Protein AF-A0A1Q9CT72-F1 (afdb_monomer)

Solvent-accessible surface area (backbone atoms only — not comparable to full-atom values): 15010 Å² total; per-residue (Å²): 108,94,86,47,97,58,34,67,59,53,50,53,49,54,53,51,52,52,41,41,76,73,63,34,40,73,50,97,48,86,50,31,31,39,39,79,46,78,53,98,89,43,79,27,52,33,39,40,39,55,56,91,91,48,73,48,74,44,43,82,37,68,72,58,33,53,50,53,51,52,56,50,48,72,81,38,98,73,77,90,90,76,80,92,66,94,64,76,68,56,75,74,43,67,79,65,72,63,71,75,37,88,58,83,65,62,55,70,62,54,48,61,75,39,63,94,61,70,40,84,56,54,73,69,56,50,54,50,51,52,54,50,50,52,55,49,47,60,53,23,60,85,30,60,89,39,24,53,59,45,53,56,56,55,72,33,66,90,67,54,31,45,49,55,51,51,49,50,50,44,48,51,19,25,57,55,54,41,60,91,61,78,93,63,62,66,52,93,85,58,86,72,68,75,88,52,99,59,94,50,78,53,75,49,60,44,46,53,71,47,95,63,17,35,24,31,32,39,36,23,46,82,59,40,79,73,44,52,48,38,44,72,46,91,60,75,49,94,42,58,68,52,28,35,52,50,12,45,55,55,50,74,74,108

Radius of gyration: 22.7 Å; Cα contacts (8 Å, |Δi|>4): 313; chains: 1; bounding box: 57×38×66 Å

Mean predicted aligned error: 8.89 Å

Structure (mmCIF, N/CA/C/O backbone):
data_AF-A0A1Q9CT72-F1
#
_entry.id   AF-A0A1Q9CT72-F1
#
loop_
_atom_site.group_PDB
_atom_site.id
_atom_site.type_symbol
_atom_site.label_atom_id
_atom_site.label_alt_id
_atom_site.label_comp_id
_atom_site.label_asym_id
_atom_site.label_entity_id
_atom_site.label_seq_id
_atom_site.pdbx_PDB_ins_code
_atom_site.Cartn_x
_atom_site.Cartn_y
_atom_site.Cartn_z
_atom_site.occupancy
_atom_site.B_iso_or_equiv
_atom_site.auth_seq_id
_atom_site.auth_comp_id
_atom_site.auth_asym_id
_atom_site.auth_atom_id
_atom_site.pdbx_PDB_model_num
ATOM 1 N N . MET A 1 1 ? 8.785 -12.212 27.668 1.00 52.97 1 MET A N 1
ATOM 2 C CA . MET A 1 1 ? 7.963 -13.129 26.843 1.00 52.97 1 MET A CA 1
ATOM 3 C C . MET A 1 1 ? 8.513 -13.328 25.433 1.00 52.97 1 MET A C 1
ATOM 5 O O . MET A 1 1 ? 8.181 -14.341 24.827 1.00 52.97 1 MET A O 1
ATOM 9 N N . ASN A 1 2 ? 9.362 -12.432 24.919 1.00 43.66 2 ASN A N 1
ATOM 10 C CA . ASN A 1 2 ? 9.928 -12.564 23.574 1.00 43.66 2 ASN A CA 1
ATOM 11 C C . ASN A 1 2 ? 10.915 -13.745 23.552 1.00 43.66 2 ASN A C 1
ATOM 13 O O . ASN A 1 2 ? 11.949 -13.691 24.212 1.00 43.66 2 ASN A O 1
ATOM 17 N N . GLY A 1 3 ? 10.537 -14.841 22.884 1.00 57.88 3 GLY A N 1
ATOM 18 C CA . GLY A 1 3 ? 11.330 -16.079 22.796 1.00 57.88 3 GLY A CA 1
ATOM 19 C C . GLY A 1 3 ? 10.519 -17.380 22.860 1.00 57.88 3 GLY A C 1
ATOM 20 O O . GLY A 1 3 ? 11.007 -18.423 22.440 1.00 57.88 3 GLY A O 1
ATOM 21 N N . LEU A 1 4 ? 9.266 -17.336 23.328 1.00 68.06 4 LEU A N 1
ATOM 22 C CA . LEU A 1 4 ? 8.357 -18.489 23.304 1.00 68.06 4 LEU A CA 1
ATOM 23 C C . LEU A 1 4 ? 7.456 -18.433 22.068 1.00 68.06 4 LEU A C 1
ATOM 25 O O . LEU A 1 4 ? 6.841 -17.403 21.799 1.00 68.06 4 LEU A O 1
ATOM 29 N N . ARG A 1 5 ? 7.296 -19.562 21.364 1.00 71.00 5 ARG A N 1
ATOM 30 C CA . ARG A 1 5 ? 6.460 -19.675 20.148 1.00 71.00 5 ARG A CA 1
ATOM 31 C C . ARG A 1 5 ? 5.006 -19.216 20.356 1.00 71.00 5 ARG A C 1
ATOM 33 O O . ARG A 1 5 ? 4.373 -18.743 19.423 1.00 71.00 5 ARG A O 1
ATOM 40 N N . VAL A 1 6 ? 4.494 -19.336 21.580 1.00 82.06 6 VAL A N 1
ATOM 41 C CA . VAL A 1 6 ? 3.133 -18.935 21.984 1.00 82.06 6 VAL A CA 1
ATOM 42 C C . VAL A 1 6 ? 3.039 -17.522 22.567 1.00 82.06 6 VAL A C 1
ATOM 44 O O . VAL A 1 6 ? 1.933 -17.003 22.697 1.00 82.06 6 VAL A O 1
ATOM 47 N N . GLY A 1 7 ? 4.167 -16.880 22.888 1.00 83.12 7 GLY A N 1
ATOM 48 C CA . GLY A 1 7 ? 4.207 -15.558 23.523 1.00 83.12 7 GLY A CA 1
ATOM 49 C C . GLY A 1 7 ? 3.449 -14.477 22.741 1.00 83.12 7 GLY A C 1
ATOM 50 O O . GLY A 1 7 ? 2.560 -13.855 23.319 1.00 83.12 7 GLY A O 1
ATOM 51 N N . PRO A 1 8 ? 3.708 -14.300 21.429 1.00 84.75 8 PRO A N 1
ATOM 52 C CA . PRO A 1 8 ? 3.017 -13.290 20.624 1.00 84.75 8 PRO A CA 1
ATOM 53 C C . PRO A 1 8 ? 1.498 -13.494 20.555 1.00 84.75 8 PRO A C 1
ATOM 55 O O . PRO A 1 8 ? 0.736 -12.534 20.614 1.00 84.75 8 PRO A O 1
ATOM 58 N N . LEU A 1 9 ? 1.040 -14.748 20.472 1.00 86.12 9 LEU A N 1
ATOM 59 C CA . LEU A 1 9 ? -0.390 -15.059 20.417 1.00 86.12 9 LEU A CA 1
ATOM 60 C C . LEU A 1 9 ? -1.081 -14.796 21.760 1.00 86.12 9 LEU A C 1
ATOM 62 O O . LEU A 1 9 ? -2.191 -14.270 21.786 1.00 86.12 9 LEU A O 1
ATOM 66 N N . ALA A 1 10 ? -0.435 -15.166 22.869 1.00 89.81 10 ALA A N 1
ATOM 67 C CA . ALA A 1 10 ? -0.945 -14.890 24.209 1.00 89.81 10 ALA A CA 1
ATOM 68 C C . ALA A 1 10 ? -1.037 -13.379 24.462 1.00 89.81 10 ALA A C 1
ATOM 70 O O . ALA A 1 10 ? -2.075 -12.900 24.909 1.00 89.81 10 ALA A O 1
ATOM 71 N N . TRP A 1 11 ? 0.004 -12.632 24.082 1.00 90.12 11 TRP A N 1
ATOM 72 C CA . TRP A 1 11 ? 0.012 -11.171 24.127 1.00 90.12 11 TRP A CA 1
ATOM 73 C C . TRP A 1 11 ? -1.145 -10.564 23.327 1.00 90.12 11 TRP A C 1
ATOM 75 O O . TRP A 1 11 ? -1.913 -9.764 23.855 1.00 90.12 11 TRP A O 1
ATOM 85 N N . PHE A 1 12 ? -1.322 -10.997 22.078 1.00 90.81 12 PHE A N 1
ATOM 86 C CA . PHE A 1 12 ? -2.397 -10.502 21.223 1.00 90.81 12 PHE A CA 1
ATOM 87 C C . PHE A 1 12 ? -3.793 -10.758 21.816 1.00 90.81 12 PHE A C 1
ATOM 89 O O . PHE A 1 12 ? -4.664 -9.888 21.760 1.00 90.81 12 PHE A O 1
ATOM 96 N N . ARG A 1 13 ? -4.010 -11.934 22.422 1.00 91.81 13 ARG A N 1
ATOM 97 C CA . ARG A 1 13 ? -5.274 -12.272 23.096 1.00 91.81 13 ARG A CA 1
ATOM 98 C C . ARG A 1 13 ? -5.523 -11.394 24.319 1.00 91.81 13 ARG A C 1
ATOM 100 O O . ARG A 1 13 ? -6.617 -10.845 24.431 1.00 91.81 13 ARG A O 1
ATOM 107 N N . GLU A 1 14 ? -4.518 -11.223 25.172 1.00 93.94 14 GLU A N 1
ATOM 108 C CA . GLU A 1 14 ? -4.600 -10.394 26.381 1.00 93.94 14 GLU A CA 1
ATOM 109 C C . GLU A 1 14 ? -4.895 -8.924 26.042 1.00 93.94 14 GLU A C 1
ATOM 111 O O . GLU A 1 14 ? -5.787 -8.296 26.624 1.00 93.94 14 GLU A O 1
ATOM 116 N N . LEU A 1 15 ? -4.197 -8.384 25.036 1.00 94.38 15 LEU A N 1
ATOM 117 C CA . LEU A 1 15 ? -4.443 -7.039 24.522 1.00 94.38 15 LEU A CA 1
ATOM 118 C C . LEU A 1 15 ? -5.874 -6.909 23.988 1.00 94.38 15 LEU A C 1
ATOM 120 O O . LEU A 1 15 ? -6.582 -5.962 24.333 1.00 94.38 15 LEU A O 1
ATOM 124 N N . GLY A 1 16 ? -6.320 -7.875 23.181 1.00 94.00 16 GLY A N 1
ATOM 125 C CA . GLY A 1 16 ? -7.667 -7.884 22.617 1.00 94.00 16 GLY A CA 1
ATOM 126 C C . GLY A 1 16 ? -8.769 -7.976 23.674 1.00 94.00 16 GLY A C 1
ATOM 127 O O . GLY A 1 16 ? -9.791 -7.300 23.558 1.00 94.00 16 GLY A O 1
ATOM 128 N N . GLU A 1 17 ? -8.576 -8.774 24.725 1.00 95.12 17 GLU A N 1
ATOM 129 C CA . GLU A 1 17 ? -9.496 -8.847 25.865 1.00 95.12 17 GLU A CA 1
ATOM 130 C C . GLU A 1 17 ? -9.548 -7.539 26.649 1.00 95.12 17 GLU A C 1
ATOM 132 O O . GLU A 1 17 ? -10.637 -7.062 26.975 1.00 95.12 17 GLU A O 1
ATOM 137 N N . THR A 1 18 ? -8.395 -6.928 26.909 1.00 95.56 18 THR A N 1
ATOM 138 C CA . THR A 1 18 ? -8.317 -5.636 27.597 1.00 95.56 18 THR A CA 1
ATOM 139 C C . THR A 1 18 ? -8.999 -4.535 26.790 1.00 95.56 18 THR A C 1
ATOM 141 O O . THR A 1 18 ? -9.814 -3.790 27.331 1.00 95.56 18 THR A O 1
ATOM 144 N N . LEU A 1 19 ? -8.758 -4.468 25.478 1.00 96.00 19 LEU A N 1
ATOM 145 C CA . LEU A 1 19 ? -9.425 -3.518 24.587 1.00 96.00 19 LEU A CA 1
ATOM 146 C C . LEU A 1 19 ? -10.945 -3.730 24.560 1.00 96.00 19 LEU A C 1
ATOM 148 O O . LEU A 1 19 ? -11.698 -2.759 24.654 1.00 96.00 19 LEU A O 1
ATOM 152 N N . ARG A 1 20 ? -11.415 -4.983 24.520 1.00 95.31 20 ARG A N 1
ATOM 153 C CA . ARG A 1 20 ? -12.849 -5.304 24.624 1.00 95.31 20 ARG A CA 1
ATOM 154 C C . ARG A 1 20 ? -13.448 -4.874 25.965 1.00 95.31 20 ARG A C 1
ATOM 156 O O . ARG A 1 20 ? -14.522 -4.277 25.969 1.00 95.31 20 ARG A O 1
ATOM 163 N N . LYS A 1 21 ? -12.749 -5.085 27.088 1.00 95.56 21 LYS A N 1
ATOM 164 C CA . LYS A 1 21 ? -13.158 -4.582 28.420 1.00 95.56 21 LYS A CA 1
ATOM 165 C C . LYS A 1 21 ? -13.220 -3.051 28.460 1.00 95.56 21 LYS A C 1
ATOM 167 O O . LYS A 1 21 ? -14.116 -2.490 29.080 1.00 95.56 21 LYS A O 1
ATOM 172 N N . LEU A 1 22 ? -12.324 -2.374 27.741 1.00 94.31 22 LEU A N 1
ATOM 173 C CA . LEU A 1 22 ? -12.357 -0.922 27.537 1.00 94.31 22 LEU A CA 1
ATOM 174 C C . LEU A 1 22 ? -13.442 -0.474 26.537 1.00 94.31 22 LEU A C 1
ATOM 176 O O . LEU A 1 22 ? -13.550 0.719 26.251 1.00 94.31 22 LEU A O 1
ATOM 180 N N . GLY A 1 23 ? -14.263 -1.385 26.010 1.00 95.25 23 GLY A N 1
ATOM 181 C CA . GLY A 1 23 ? -15.383 -1.090 25.116 1.00 95.25 23 GLY A CA 1
ATOM 182 C C . GLY A 1 23 ? -14.996 -0.893 23.650 1.00 95.25 23 GLY A C 1
ATOM 183 O O . GLY A 1 23 ? -15.762 -0.284 22.904 1.00 95.25 23 GLY A O 1
ATOM 184 N N . PHE A 1 24 ? -13.814 -1.350 23.230 1.00 96.69 24 PHE A N 1
ATOM 185 C CA . PHE A 1 24 ? -13.460 -1.414 21.814 1.00 96.69 24 PHE A CA 1
ATOM 186 C C . PHE A 1 24 ? -14.071 -2.646 21.145 1.00 96.69 24 PHE A C 1
ATOM 188 O O . PHE A 1 24 ? -14.189 -3.715 21.742 1.00 96.69 24 PHE A O 1
ATOM 195 N N . GLN A 1 25 ? -14.407 -2.496 19.869 1.00 94.88 25 GLN A N 1
ATOM 196 C CA . GLN A 1 25 ? -14.902 -3.564 19.009 1.00 94.88 25 GLN A CA 1
ATOM 197 C C . GLN A 1 25 ? -13.843 -3.924 17.967 1.00 94.88 25 GLN A C 1
ATOM 199 O O . GLN A 1 25 ? -13.120 -3.050 17.492 1.00 94.88 25 GLN A O 1
ATOM 204 N N . VAL A 1 26 ? -13.751 -5.203 17.611 1.00 91.62 26 VAL A N 1
ATOM 205 C CA . VAL A 1 26 ? -12.878 -5.667 16.522 1.00 91.62 26 VAL A CA 1
ATOM 206 C C . VAL A 1 26 ? -13.474 -5.215 15.186 1.00 91.62 26 VAL A C 1
ATOM 208 O O . VAL A 1 26 ? -14.695 -5.188 15.033 1.00 91.62 26 VAL A O 1
ATOM 211 N N . THR A 1 27 ? -12.627 -4.821 14.238 1.00 91.00 27 THR A N 1
ATOM 212 C CA . THR A 1 27 ? -13.055 -4.475 12.873 1.00 91.00 27 THR A CA 1
ATOM 213 C C . THR A 1 27 ? -12.968 -5.689 11.936 1.00 91.00 27 THR A C 1
ATOM 215 O O . THR A 1 27 ? -12.838 -6.821 12.393 1.00 91.00 27 THR A O 1
ATOM 218 N N . ALA A 1 28 ? -13.054 -5.479 10.618 1.00 83.88 28 ALA A N 1
ATOM 219 C CA . ALA A 1 28 ? -12.814 -6.546 9.642 1.00 83.88 28 ALA A CA 1
ATOM 220 C C . ALA A 1 28 ? -11.377 -7.096 9.723 1.00 83.88 28 ALA A C 1
ATOM 222 O O . ALA A 1 28 ? -11.154 -8.278 9.469 1.00 83.88 28 ALA A O 1
ATOM 223 N N . ASP A 1 29 ? -10.416 -6.258 10.124 1.00 85.69 29 ASP A N 1
ATOM 224 C CA . ASP A 1 29 ? -9.069 -6.700 10.466 1.00 85.69 29 ASP A CA 1
ATOM 225 C C . ASP A 1 29 ? -8.994 -7.011 11.967 1.00 85.69 29 ASP A C 1
ATOM 227 O O . ASP A 1 29 ? -9.263 -6.156 12.817 1.00 85.69 29 ASP A O 1
ATOM 231 N N . SER A 1 30 ? -8.606 -8.247 12.293 1.00 87.25 30 SER A N 1
ATOM 232 C CA . SER A 1 30 ? -8.497 -8.730 13.677 1.00 87.25 30 SER A CA 1
ATOM 233 C C . SER A 1 30 ? -7.515 -7.928 14.538 1.00 87.25 30 SER A C 1
ATOM 235 O O . SER A 1 30 ? -7.630 -7.920 15.763 1.00 87.25 30 SER A O 1
ATOM 237 N N . THR A 1 31 ? -6.559 -7.243 13.908 1.00 91.69 31 THR A N 1
ATOM 238 C CA . THR A 1 31 ? -5.534 -6.436 14.576 1.00 91.69 31 THR A CA 1
ATOM 239 C C . THR A 1 31 ? -5.954 -4.987 14.798 1.00 91.69 31 THR A C 1
ATOM 241 O O . THR A 1 31 ? -5.248 -4.240 15.480 1.00 91.69 31 THR A O 1
ATOM 244 N N . VAL A 1 32 ? -7.112 -4.591 14.262 1.00 94.62 32 VAL A N 1
ATOM 245 C CA . VAL A 1 32 ? -7.628 -3.228 14.334 1.00 94.62 32 VAL A CA 1
ATOM 246 C C . VAL A 1 32 ? -8.910 -3.197 15.156 1.00 94.62 32 VAL A C 1
ATOM 248 O O . VAL A 1 32 ? -9.910 -3.847 14.846 1.00 94.62 32 VAL A O 1
ATOM 251 N N . TYR A 1 33 ? -8.881 -2.378 16.199 1.00 96.56 33 TYR A N 1
ATOM 252 C CA . TYR A 1 33 ? -9.964 -2.183 17.147 1.00 96.56 33 TYR A CA 1
ATOM 253 C C . TYR A 1 33 ? -10.515 -0.767 17.016 1.00 96.56 33 TYR A C 1
ATOM 255 O O . TYR A 1 33 ? -9.755 0.193 16.916 1.00 96.56 33 TYR A O 1
ATOM 263 N N . ARG A 1 34 ? -11.838 -0.611 17.057 1.00 96.88 34 ARG A N 1
ATOM 264 C CA . ARG A 1 34 ? -12.527 0.676 16.924 1.00 96.88 34 ARG A CA 1
ATOM 265 C C . ARG A 1 34 ? -13.387 0.973 18.145 1.00 96.88 34 ARG A C 1
ATOM 267 O O . ARG A 1 34 ? -14.068 0.093 18.665 1.00 96.88 34 ARG A O 1
ATOM 274 N N . LYS A 1 35 ? -13.420 2.241 18.551 1.00 95.88 35 LYS A N 1
ATOM 275 C CA . LYS A 1 35 ? -14.378 2.774 19.528 1.00 95.88 35 LYS A CA 1
ATOM 276 C C . LYS A 1 35 ? -14.773 4.197 19.148 1.00 95.88 35 LYS A C 1
ATOM 278 O O . LYS A 1 35 ? -13.974 4.928 18.572 1.00 95.88 35 LYS A O 1
ATOM 283 N N . VAL A 1 36 ? -15.998 4.596 19.478 1.00 95.56 36 VAL A N 1
ATOM 284 C CA . VAL A 1 36 ? -16.425 6.000 19.420 1.00 95.56 36 VAL A CA 1
ATOM 285 C C . VAL A 1 36 ? -16.497 6.527 20.848 1.00 95.56 36 VAL A C 1
ATOM 287 O O . VAL A 1 36 ? -17.103 5.893 21.711 1.00 95.56 36 VAL A O 1
ATOM 290 N N . ILE A 1 37 ? -15.840 7.654 21.113 1.00 94.38 37 ILE A N 1
ATOM 291 C CA . ILE A 1 37 ? -15.816 8.301 22.427 1.00 94.38 37 ILE A CA 1
ATOM 292 C C . ILE A 1 37 ? -16.327 9.723 22.263 1.00 94.38 37 ILE A C 1
ATOM 294 O O . ILE A 1 37 ? -15.759 10.502 21.503 1.00 94.38 37 ILE A O 1
ATOM 298 N N . ARG A 1 38 ? -17.375 10.078 23.004 1.00 92.75 38 ARG A N 1
ATOM 299 C CA . ARG A 1 38 ? -17.906 11.438 22.992 1.00 92.75 38 ARG A CA 1
ATOM 300 C C . ARG A 1 38 ? -17.118 12.322 23.952 1.00 92.75 38 ARG A C 1
ATOM 302 O O . ARG A 1 38 ?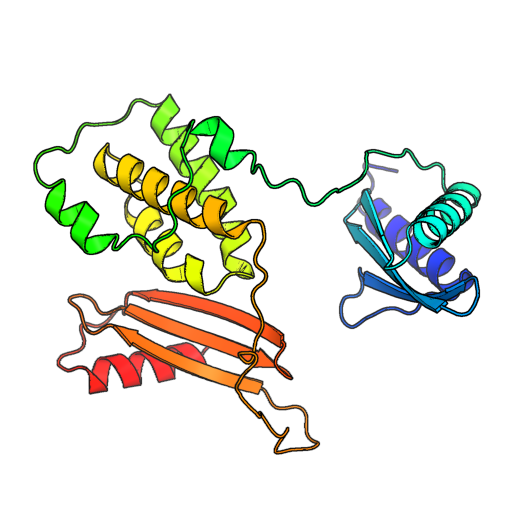 -17.082 12.060 25.152 1.00 92.75 38 ARG A O 1
ATOM 309 N N . GLU A 1 39 ? -16.497 13.377 23.439 1.00 89.62 39 GLU A N 1
ATOM 310 C CA . GLU A 1 39 ? -15.761 14.364 24.230 1.00 89.62 39 GLU A CA 1
ATOM 311 C C . GLU A 1 39 ? -16.224 15.779 23.873 1.00 89.62 39 GLU A C 1
ATOM 313 O O . GLU A 1 39 ? -16.216 16.173 22.712 1.00 89.62 39 GLU A O 1
ATOM 318 N N . LYS A 1 40 ? -16.641 16.555 24.886 1.00 89.19 40 LYS A N 1
ATOM 319 C CA . LYS A 1 40 ? -17.123 17.943 24.723 1.00 89.19 40 LYS A CA 1
ATOM 320 C C . LYS A 1 40 ? -18.193 18.092 23.626 1.00 89.19 40 LYS A C 1
ATOM 322 O O . LYS A 1 40 ? -18.205 19.063 22.880 1.00 89.19 40 LYS A O 1
ATOM 327 N N . GLY A 1 41 ? -19.081 17.104 23.521 1.00 89.31 41 GLY A N 1
ATOM 328 C CA . GLY A 1 41 ? -20.158 17.079 22.529 1.00 89.31 41 GLY A CA 1
ATOM 329 C C . GLY A 1 41 ? -19.769 16.537 21.149 1.00 89.31 41 GLY A C 1
ATOM 330 O O . GLY A 1 41 ? -20.683 16.272 20.372 1.00 89.31 41 GLY A O 1
ATOM 331 N N . VAL A 1 42 ? -18.480 16.301 20.875 1.00 90.75 42 VAL A N 1
ATOM 332 C CA . VAL A 1 42 ? -17.962 15.760 19.607 1.00 90.75 42 VAL A CA 1
ATOM 333 C C . VAL A 1 42 ? -17.731 14.254 19.721 1.00 90.75 42 VAL A C 1
ATOM 335 O O . VAL A 1 42 ? -17.112 13.790 20.679 1.00 90.75 42 VAL A O 1
ATOM 338 N N . ASP A 1 43 ? -18.187 13.493 18.729 1.00 93.69 43 ASP A N 1
ATOM 339 C CA . ASP A 1 43 ? -17.907 12.061 18.632 1.00 93.69 43 ASP A CA 1
ATOM 340 C C . ASP A 1 43 ? -16.519 11.836 18.019 1.00 93.69 43 ASP A C 1
ATOM 342 O O . ASP A 1 43 ? -16.291 12.046 16.826 1.00 93.69 43 ASP A O 1
ATOM 346 N N . ALA A 1 44 ? -15.568 11.414 18.849 1.00 94.12 44 ALA A N 1
ATOM 347 C CA . ALA A 1 44 ? -14.227 11.061 18.415 1.00 94.12 44 ALA A CA 1
ATOM 348 C C . ALA A 1 44 ? -14.175 9.590 17.994 1.00 94.12 44 ALA A C 1
ATOM 350 O O . ALA A 1 44 ? -14.496 8.694 18.780 1.00 94.12 44 ALA A O 1
ATOM 351 N N . ILE A 1 45 ? -13.734 9.330 16.763 1.00 94.81 45 ILE A N 1
ATOM 352 C CA . ILE A 1 45 ? -13.456 7.969 16.298 1.00 94.81 45 ILE A CA 1
ATOM 353 C C . ILE A 1 45 ? -12.044 7.620 16.737 1.00 94.81 45 ILE A C 1
ATOM 355 O O . ILE A 1 45 ? -11.102 8.325 16.381 1.00 94.81 45 ILE A O 1
ATOM 359 N N . VAL A 1 46 ? -11.909 6.516 17.466 1.00 96.25 46 VAL A N 1
ATOM 360 C CA . VAL A 1 46 ? -10.631 5.967 17.911 1.00 96.25 46 VAL A CA 1
ATOM 361 C C . VAL A 1 46 ? -10.385 4.635 17.222 1.00 96.25 46 VAL A C 1
ATOM 363 O O . VAL A 1 46 ? -11.261 3.766 17.216 1.00 96.25 46 VAL A O 1
ATOM 366 N N . LEU A 1 47 ? -9.177 4.468 16.693 1.00 96.25 47 LEU A N 1
ATOM 367 C CA . LEU A 1 47 ? -8.657 3.201 16.197 1.00 96.25 47 LEU A CA 1
ATOM 368 C C . LEU A 1 47 ? -7.418 2.812 17.003 1.00 96.25 47 LEU A C 1
ATOM 370 O O . LEU A 1 47 ? -6.538 3.639 17.233 1.00 96.25 47 LEU A O 1
ATOM 374 N N . VAL A 1 48 ? -7.342 1.553 17.414 1.00 95.88 48 VAL A N 1
ATOM 375 C CA . VAL A 1 48 ? -6.148 0.954 18.012 1.00 95.88 48 VAL A CA 1
ATOM 376 C C . VAL A 1 48 ? -5.700 -0.169 17.093 1.00 95.88 48 VAL A C 1
ATOM 378 O O . VAL A 1 48 ? -6.436 -1.134 16.898 1.00 95.88 48 VAL A O 1
ATOM 381 N N . LEU A 1 49 ? -4.516 -0.024 16.509 1.00 94.62 49 LEU A N 1
ATOM 382 C CA . LEU A 1 49 ? -3.897 -1.028 15.654 1.00 94.62 49 LEU A CA 1
ATOM 383 C C . LEU A 1 49 ? -2.759 -1.687 16.426 1.00 94.62 49 LEU A C 1
ATOM 385 O O . LEU A 1 49 ? -1.913 -0.988 16.983 1.00 94.62 49 LEU A O 1
ATOM 389 N N . ALA A 1 50 ? -2.735 -3.013 16.448 1.00 92.31 50 ALA A N 1
ATOM 390 C CA . ALA A 1 50 ? -1.693 -3.789 17.106 1.00 92.31 50 ALA A CA 1
ATOM 391 C C . ALA A 1 50 ? -0.854 -4.538 16.067 1.00 92.31 50 ALA A C 1
ATOM 393 O O . ALA A 1 50 ? -1.372 -5.372 15.330 1.00 92.31 50 ALA A O 1
ATOM 394 N N . TYR A 1 51 ? 0.449 -4.274 16.029 1.00 88.44 51 TYR A N 1
ATOM 395 C CA . TYR A 1 51 ? 1.394 -4.985 15.179 1.00 88.44 51 TYR A CA 1
ATOM 396 C C . TYR A 1 51 ? 2.521 -5.565 16.030 1.00 88.44 51 TYR A C 1
ATOM 398 O O . TYR A 1 51 ? 3.465 -4.871 16.401 1.00 88.44 51 TYR A O 1
ATOM 406 N N . VAL A 1 52 ? 2.424 -6.862 16.330 1.00 85.62 52 VAL A N 1
ATOM 407 C CA . VAL A 1 52 ? 3.347 -7.558 17.240 1.00 85.62 52 VAL A CA 1
ATOM 408 C C . VAL A 1 52 ? 3.388 -6.841 18.601 1.00 85.62 52 VAL A C 1
ATOM 410 O O . VAL A 1 52 ? 2.393 -6.872 19.327 1.00 85.62 52 VAL A O 1
ATOM 413 N N . ASP A 1 53 ? 4.493 -6.173 18.928 1.00 86.00 53 ASP A N 1
ATOM 414 C CA . ASP A 1 53 ? 4.698 -5.467 20.195 1.00 86.00 53 ASP A CA 1
ATOM 415 C C . ASP A 1 53 ? 4.355 -3.967 20.085 1.00 86.00 53 ASP A C 1
ATOM 417 O O . ASP A 1 53 ? 4.235 -3.280 21.100 1.00 86.00 53 ASP A O 1
ATOM 421 N N . ASP A 1 54 ? 4.168 -3.452 18.865 1.00 89.75 54 ASP A N 1
ATOM 422 C CA . ASP A 1 54 ? 3.864 -2.049 18.607 1.00 89.75 54 ASP A CA 1
ATOM 423 C C . ASP A 1 54 ? 2.352 -1.808 18.573 1.00 89.75 54 ASP A C 1
ATOM 425 O O . ASP A 1 54 ? 1.589 -2.522 17.919 1.00 89.75 54 ASP A O 1
ATOM 429 N N . ILE A 1 55 ? 1.910 -0.751 19.256 1.00 92.81 55 ILE A N 1
ATOM 430 C CA . ILE A 1 55 ? 0.510 -0.322 19.276 1.00 92.81 55 ILE A CA 1
ATOM 431 C C . ILE A 1 55 ? 0.425 1.102 18.742 1.00 92.81 55 ILE A C 1
ATOM 433 O O . ILE A 1 55 ? 1.041 2.023 19.283 1.00 92.81 55 ILE A O 1
ATOM 437 N N . LEU A 1 56 ? -0.390 1.291 17.709 1.00 94.12 56 LEU A N 1
ATOM 438 C CA . LEU A 1 56 ? -0.731 2.600 17.176 1.00 94.12 56 LEU A CA 1
ATOM 439 C C . LEU A 1 56 ? -2.133 2.993 17.639 1.00 94.12 56 LEU A C 1
ATOM 441 O O . LEU A 1 56 ? -3.115 2.327 17.319 1.00 94.12 56 LEU A O 1
ATOM 445 N N . VAL A 1 57 ? -2.223 4.107 18.363 1.00 94.50 57 VAL A N 1
ATOM 446 C CA . VAL A 1 57 ? -3.497 4.719 18.757 1.00 94.50 57 VAL A CA 1
ATOM 447 C C . VAL A 1 57 ? -3.750 5.923 17.860 1.00 94.50 57 VAL A C 1
ATOM 449 O O . VAL A 1 57 ? -2.973 6.876 17.847 1.00 94.50 57 VAL A O 1
ATOM 452 N N . PHE A 1 58 ? -4.851 5.884 17.122 1.00 93.44 58 PHE A N 1
ATOM 453 C CA . PHE A 1 58 ? -5.326 6.967 16.275 1.00 93.44 58 PHE A CA 1
ATOM 454 C C . PHE A 1 58 ? -6.656 7.493 16.809 1.00 93.44 58 PHE A C 1
ATOM 456 O O . PHE A 1 58 ? -7.521 6.718 17.211 1.00 93.44 58 PHE A O 1
ATOM 463 N N . SER A 1 59 ? -6.839 8.810 16.785 1.00 93.56 59 SER A N 1
ATOM 464 C CA . SER A 1 59 ? -8.109 9.450 17.118 1.00 93.56 59 SER A CA 1
ATOM 465 C C . SER A 1 59 ? -8.322 10.684 16.256 1.00 93.56 59 SER A C 1
ATOM 467 O O . SER A 1 59 ? -7.368 11.401 15.954 1.00 93.56 59 SER A O 1
ATOM 469 N N . THR A 1 60 ? -9.578 10.984 15.922 1.00 91.31 60 THR A N 1
ATOM 470 C CA . THR A 1 60 ? -9.945 12.274 15.313 1.00 91.31 60 THR A CA 1
ATOM 471 C C . THR A 1 60 ? -9.776 13.453 16.278 1.00 91.31 60 THR A C 1
ATOM 473 O O . THR A 1 60 ? -9.684 14.596 15.839 1.00 91.31 60 THR A O 1
ATOM 476 N N . VAL A 1 61 ? -9.698 13.186 17.587 1.00 91.62 61 VAL A N 1
ATOM 477 C CA . VAL A 1 61 ? -9.478 14.183 18.644 1.00 91.62 61 VAL A CA 1
ATOM 478 C C . VAL A 1 61 ? -8.257 13.790 19.480 1.00 91.62 61 VAL A C 1
ATOM 480 O O . VAL A 1 61 ? -8.238 12.721 20.095 1.00 91.62 61 VAL A O 1
ATOM 483 N N . ALA A 1 62 ? -7.245 14.662 19.533 1.00 90.00 62 ALA A N 1
ATOM 484 C CA . ALA A 1 62 ? -5.950 14.370 20.159 1.00 90.00 62 ALA A CA 1
ATOM 485 C C . ALA A 1 62 ? -6.049 14.034 21.660 1.00 90.00 62 ALA A C 1
ATOM 487 O O . ALA A 1 62 ? -5.443 13.066 22.113 1.00 90.00 62 ALA A O 1
ATOM 488 N N . SER A 1 63 ? -6.868 14.765 22.427 1.00 93.25 63 SER A N 1
ATOM 489 C CA . SER A 1 63 ? -7.083 14.491 23.859 1.00 93.25 63 SER A CA 1
ATOM 490 C C . SER A 1 63 ? -7.660 13.099 24.119 1.00 93.25 63 SER A C 1
ATOM 492 O O . SER A 1 63 ? -7.321 12.473 25.122 1.00 93.25 63 SER A O 1
ATOM 494 N N . VAL A 1 64 ? -8.488 12.581 23.209 1.00 94.31 64 VAL A N 1
ATOM 495 C CA . VAL A 1 64 ? -9.037 11.224 23.312 1.00 94.31 64 VAL A CA 1
ATOM 496 C C . VAL A 1 64 ? -7.949 10.169 23.098 1.00 94.31 64 VAL A C 1
ATOM 498 O O . VAL A 1 64 ? -7.918 9.190 23.841 1.00 94.31 64 VAL A O 1
ATOM 501 N N . ALA A 1 65 ? -7.029 10.370 22.146 1.00 92.56 65 ALA A N 1
ATOM 502 C CA . ALA A 1 65 ? -5.904 9.449 21.950 1.00 92.56 65 ALA A CA 1
ATOM 503 C C . ALA A 1 65 ? -5.019 9.366 23.203 1.00 92.56 65 ALA A C 1
ATOM 505 O O . ALA A 1 65 ? -4.652 8.270 23.623 1.00 92.56 65 ALA A O 1
ATOM 506 N N . GLU A 1 66 ? -4.737 10.507 23.840 1.00 92.69 66 GLU A N 1
ATOM 507 C CA . GLU A 1 66 ? -3.966 10.557 25.088 1.00 92.69 66 GLU A CA 1
ATOM 508 C C . GLU A 1 66 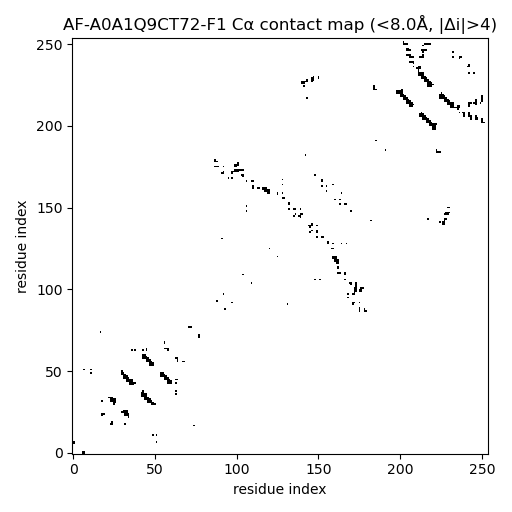? -4.664 9.813 26.234 1.00 92.69 66 GLU A C 1
ATOM 510 O O . GLU A 1 66 ? -4.017 9.059 26.961 1.00 92.69 66 GLU A O 1
ATOM 515 N N . LYS A 1 67 ? -5.991 9.954 26.371 1.00 93.88 67 LYS A N 1
ATOM 516 C CA . LYS A 1 67 ? -6.768 9.203 27.373 1.00 93.88 67 LYS A CA 1
ATOM 517 C C . LYS A 1 67 ? -6.700 7.698 27.139 1.00 93.88 67 LYS A C 1
ATOM 519 O O . LYS A 1 67 ? -6.448 6.952 28.077 1.00 93.88 67 LYS A O 1
ATOM 524 N N . VAL A 1 68 ? -6.867 7.259 25.893 1.00 94.56 68 VAL A N 1
ATOM 525 C CA . VAL A 1 68 ? -6.793 5.835 25.533 1.00 94.56 68 VAL A CA 1
ATOM 526 C C . VAL A 1 68 ? -5.394 5.280 25.791 1.00 94.56 68 VAL A C 1
ATOM 528 O O . VAL A 1 68 ? -5.262 4.189 26.341 1.00 94.56 68 VAL A O 1
ATOM 531 N N . PHE A 1 69 ? -4.345 6.039 25.466 1.00 93.50 69 PHE A N 1
ATOM 532 C CA . PHE A 1 69 ? -2.973 5.661 25.800 1.00 93.50 69 PHE A CA 1
ATOM 533 C C . PHE A 1 69 ? -2.766 5.542 27.318 1.00 93.50 69 PHE A C 1
ATOM 535 O O . PHE A 1 69 ? -2.147 4.582 27.779 1.00 93.50 69 PHE A O 1
ATOM 542 N N . ALA A 1 70 ? -3.303 6.479 28.105 1.00 93.31 70 ALA A N 1
ATOM 543 C CA . ALA A 1 70 ? -3.229 6.435 29.562 1.00 93.31 70 ALA A CA 1
ATOM 544 C C . ALA A 1 70 ? -3.987 5.231 30.144 1.00 93.31 70 ALA A C 1
ATOM 546 O O . ALA A 1 70 ? -3.481 4.580 31.054 1.00 93.31 70 ALA A O 1
ATOM 547 N N . ASP A 1 71 ? -5.161 4.897 29.606 1.00 93.69 71 ASP A N 1
ATOM 548 C CA . ASP A 1 71 ? -5.935 3.730 30.035 1.00 93.69 71 ASP A CA 1
ATOM 549 C C . ASP A 1 71 ? -5.219 2.417 29.709 1.00 93.69 71 ASP A C 1
ATOM 551 O O . ASP A 1 71 ? -5.129 1.539 30.567 1.00 93.69 71 ASP A O 1
ATOM 555 N N . LEU A 1 72 ? -4.626 2.302 28.518 1.00 93.81 72 LEU A N 1
ATOM 556 C CA . LEU A 1 72 ? -3.796 1.148 28.165 1.00 93.81 72 LEU A CA 1
ATOM 557 C C . LEU A 1 72 ? -2.542 1.050 29.043 1.00 93.81 72 LEU A C 1
ATOM 559 O O . LEU A 1 72 ? -2.175 -0.045 29.463 1.00 93.81 72 LEU A O 1
ATOM 563 N N . SER A 1 73 ? -1.936 2.186 29.396 1.00 93.19 73 SER A N 1
ATOM 564 C CA . SER A 1 73 ? -0.755 2.237 30.271 1.00 93.19 73 SER A CA 1
ATOM 565 C C . SER A 1 73 ? -1.047 1.825 31.720 1.00 93.19 73 SER A C 1
ATOM 567 O O . SER A 1 73 ? -0.117 1.517 32.462 1.00 93.19 73 SER A O 1
ATOM 569 N N . LYS A 1 74 ? -2.320 1.801 32.145 1.00 94.19 74 LYS A N 1
ATOM 570 C CA . LYS A 1 74 ? -2.720 1.237 33.448 1.00 94.19 74 LYS A CA 1
ATOM 571 C C . LYS A 1 74 ? -2.702 -0.290 33.436 1.00 94.19 74 LYS A C 1
ATOM 573 O O . LYS A 1 74 ? -2.408 -0.895 34.460 1.00 94.19 74 LYS A O 1
ATOM 578 N N . ALA A 1 75 ? -3.039 -0.901 32.300 1.00 92.75 75 ALA A N 1
ATOM 579 C CA . ALA A 1 75 ? -3.076 -2.354 32.145 1.00 92.75 75 ALA A CA 1
ATOM 580 C C . ALA A 1 75 ? -1.708 -2.930 31.753 1.00 92.75 75 ALA A C 1
ATOM 582 O O . ALA A 1 75 ? -1.342 -4.021 32.184 1.00 92.75 75 ALA A O 1
ATOM 583 N N . PHE A 1 76 ? -0.937 -2.188 30.956 1.00 92.69 76 PHE A N 1
ATOM 584 C CA . PHE A 1 76 ? 0.312 -2.660 30.375 1.00 92.69 76 PHE A CA 1
ATOM 585 C C . PHE A 1 76 ? 1.460 -1.691 30.637 1.00 92.69 76 PHE A C 1
ATOM 587 O O . PHE A 1 76 ? 1.313 -0.472 30.555 1.00 92.69 76 PHE A O 1
ATOM 594 N N . LYS A 1 77 ? 2.657 -2.238 30.870 1.00 90.62 77 LYS A N 1
ATOM 595 C CA . LYS A 1 77 ? 3.885 -1.440 30.924 1.00 90.62 77 LYS A CA 1
ATOM 596 C C . LYS A 1 77 ? 4.271 -1.010 29.507 1.00 90.62 77 LYS A C 1
ATOM 598 O O . LYS A 1 77 ? 4.972 -1.732 28.804 1.00 90.62 77 LYS A O 1
ATOM 603 N N . MET A 1 78 ? 3.811 0.168 29.101 1.00 88.88 78 MET A N 1
ATOM 604 C CA . MET A 1 78 ? 4.023 0.710 27.759 1.00 88.88 78 MET A CA 1
ATOM 605 C C . MET A 1 78 ? 5.082 1.812 27.747 1.00 88.88 78 MET A C 1
ATOM 607 O O . MET A 1 78 ? 5.245 2.562 28.709 1.00 88.88 78 MET A O 1
ATOM 611 N N . LYS A 1 79 ? 5.788 1.937 26.621 1.00 90.38 79 LYS A N 1
ATOM 612 C CA . LYS A 1 79 ? 6.679 3.062 26.330 1.00 90.38 79 LYS A CA 1
ATOM 613 C C . LYS A 1 79 ? 6.123 3.825 25.133 1.00 90.38 79 LYS A C 1
ATOM 615 O O . LYS A 1 79 ? 5.805 3.225 24.113 1.00 90.38 79 LYS A O 1
ATOM 620 N N . ARG A 1 80 ? 6.051 5.154 25.230 1.00 89.81 80 ARG A N 1
ATOM 621 C CA . ARG A 1 80 ? 5.744 6.006 24.075 1.00 89.81 80 ARG A CA 1
ATOM 622 C C . ARG A 1 80 ? 6.967 6.067 23.157 1.00 89.81 80 ARG A C 1
ATOM 624 O O . ARG A 1 80 ? 7.991 6.631 23.534 1.00 89.81 80 ARG A O 1
ATOM 631 N N . THR A 1 81 ? 6.850 5.484 21.968 1.00 88.69 81 THR A N 1
ATOM 632 C CA . THR A 1 81 ? 7.922 5.481 20.955 1.00 88.69 81 THR A CA 1
ATOM 633 C C . THR A 1 81 ? 7.962 6.787 20.157 1.00 88.69 81 THR A C 1
ATOM 635 O O . THR A 1 81 ? 9.031 7.227 19.746 1.00 88.69 81 THR A O 1
ATOM 638 N N . GLY A 1 82 ? 6.819 7.450 19.982 1.00 86.69 82 GLY A N 1
ATOM 639 C CA . GLY A 1 82 ? 6.724 8.750 19.324 1.00 86.69 82 GLY A CA 1
ATOM 640 C C . GLY A 1 82 ? 5.302 9.059 18.872 1.00 86.69 82 GLY A C 1
ATOM 641 O O . GLY A 1 82 ? 4.388 8.265 19.093 1.00 86.69 82 GLY A O 1
ATOM 642 N N . THR A 1 83 ? 5.137 10.207 18.219 1.00 85.62 83 THR A N 1
ATOM 643 C CA . THR A 1 83 ? 3.882 10.613 17.580 1.00 85.62 83 THR A CA 1
ATOM 644 C C . THR A 1 83 ? 4.068 10.576 16.071 1.00 85.62 83 THR A C 1
ATOM 646 O O . THR A 1 83 ? 5.003 11.181 15.536 1.00 85.62 83 THR A O 1
ATOM 649 N N . LEU A 1 84 ? 3.183 9.860 15.376 1.00 79.88 84 LEU A N 1
ATOM 650 C CA . LEU A 1 84 ? 3.135 9.883 13.919 1.00 79.88 84 LEU A CA 1
ATOM 651 C C . LEU A 1 84 ? 2.383 11.132 13.473 1.00 79.88 84 LEU A C 1
ATOM 653 O O . LEU A 1 84 ? 1.159 11.162 13.391 1.00 79.88 84 LEU A O 1
ATOM 657 N N . GLU A 1 85 ? 3.140 12.179 13.193 1.00 71.12 85 GLU A N 1
ATOM 658 C CA . GLU A 1 85 ? 2.621 13.349 12.501 1.00 71.12 85 GLU A CA 1
ATOM 659 C C . GLU A 1 85 ? 2.689 13.118 10.994 1.00 71.12 85 GLU A C 1
ATOM 661 O O . GLU A 1 85 ? 3.603 12.458 10.488 1.00 71.12 85 GLU A O 1
ATOM 666 N N . ARG A 1 86 ? 1.754 13.716 10.252 1.00 62.25 86 ARG A N 1
ATOM 667 C CA . ARG A 1 86 ? 1.824 13.777 8.791 1.00 62.25 86 ARG A CA 1
ATOM 668 C C . ARG A 1 86 ? 3.008 14.661 8.377 1.00 62.25 86 ARG A C 1
ATOM 670 O O . ARG A 1 86 ? 2.843 15.832 8.049 1.00 62.25 86 ARG A O 1
ATOM 677 N N . LYS A 1 87 ? 4.226 14.122 8.410 1.00 53.75 87 LYS A N 1
ATOM 678 C CA . LYS A 1 87 ? 5.430 14.823 7.957 1.00 53.75 87 LYS A CA 1
ATOM 679 C C . LYS A 1 87 ? 5.490 14.768 6.433 1.00 53.75 87 LYS A C 1
ATOM 681 O O . LYS A 1 87 ? 5.526 13.698 5.840 1.00 53.75 87 LYS A O 1
ATOM 686 N N . ALA A 1 88 ? 5.555 15.932 5.788 1.00 46.25 88 ALA A N 1
ATOM 687 C CA . ALA A 1 88 ? 5.653 16.070 4.330 1.00 46.25 88 ALA A CA 1
ATOM 688 C C . ALA A 1 88 ? 7.002 15.602 3.728 1.00 46.25 88 ALA A C 1
ATOM 690 O O . ALA A 1 88 ? 7.253 15.826 2.543 1.00 46.25 88 ALA A O 1
ATOM 691 N N . LYS A 1 89 ? 7.894 15.004 4.531 1.00 51.66 89 LYS A N 1
ATOM 692 C CA . LYS A 1 89 ? 9.237 14.564 4.133 1.00 51.66 89 LYS A CA 1
ATOM 693 C C . LYS A 1 89 ? 9.329 13.047 4.288 1.00 51.66 89 LYS A C 1
ATOM 695 O O . LYS A 1 89 ? 9.196 12.536 5.396 1.00 51.66 89 LYS A O 1
ATOM 700 N N . SER A 1 90 ? 9.514 12.331 3.179 1.00 55.44 90 SER A N 1
ATOM 701 C CA . SER A 1 90 ? 9.745 10.882 3.203 1.00 55.44 90 SER A CA 1
ATOM 702 C C . SER A 1 90 ? 11.238 10.600 3.382 1.00 55.44 90 SER A C 1
ATOM 704 O O . SER A 1 90 ? 12.044 11.228 2.698 1.00 55.44 90 SER A O 1
ATOM 706 N N . ALA A 1 91 ? 11.604 9.603 4.190 1.00 56.38 91 ALA A N 1
ATOM 707 C CA . ALA A 1 91 ? 12.997 9.164 4.338 1.00 56.38 91 ALA A CA 1
ATOM 708 C C . ALA A 1 91 ? 13.658 8.785 2.992 1.00 56.38 91 ALA A C 1
ATOM 710 O O . ALA A 1 91 ? 14.856 8.963 2.808 1.00 56.38 91 ALA A O 1
ATOM 711 N N . CYS A 1 92 ? 12.873 8.320 2.012 1.00 50.78 92 CYS A N 1
ATOM 712 C CA . CYS A 1 92 ? 13.350 7.999 0.663 1.00 50.78 92 CYS A CA 1
ATOM 713 C C . CYS A 1 92 ? 13.786 9.231 -0.150 1.00 50.78 92 CYS A C 1
ATOM 715 O O . CYS A 1 92 ? 14.586 9.103 -1.072 1.00 50.78 92 CYS A O 1
ATOM 717 N N . ALA A 1 93 ? 13.254 10.412 0.169 1.00 55.44 93 ALA A N 1
ATOM 718 C CA . ALA A 1 93 ? 13.587 11.671 -0.496 1.00 55.44 93 ALA A CA 1
ATOM 719 C C . ALA A 1 93 ? 14.961 12.180 -0.097 1.00 55.44 93 ALA A C 1
ATOM 721 O O . ALA A 1 93 ? 15.725 12.647 -0.941 1.00 55.44 93 ALA A O 1
ATOM 722 N N . ASP A 1 94 ? 15.242 12.076 1.200 1.00 57.56 94 ASP A N 1
ATOM 723 C CA . ASP A 1 94 ? 16.474 12.553 1.806 1.00 57.56 94 ASP A CA 1
ATOM 724 C C . ASP A 1 94 ? 17.658 11.701 1.317 1.00 57.56 94 ASP A C 1
ATOM 726 O O . ASP A 1 94 ? 18.710 12.248 0.994 1.00 57.56 94 ASP A O 1
ATOM 730 N N . GLU A 1 95 ? 17.449 10.388 1.120 1.00 58.34 95 GLU A N 1
ATOM 731 C CA . GLU A 1 95 ? 18.434 9.465 0.523 1.00 58.34 95 GLU A CA 1
ATOM 732 C C . GLU A 1 95 ? 18.848 9.849 -0.918 1.00 58.34 95 GLU A C 1
ATOM 734 O O . GLU A 1 95 ? 19.925 9.455 -1.370 1.00 58.34 95 GLU A O 1
ATOM 739 N N . TYR A 1 96 ? 18.024 10.622 -1.639 1.00 56.38 96 TYR A N 1
ATOM 740 C CA . TYR A 1 96 ? 18.281 11.036 -3.025 1.00 56.38 96 TYR A CA 1
ATOM 741 C C . TYR A 1 96 ? 18.435 12.560 -3.229 1.00 56.38 96 TYR A C 1
ATOM 743 O O . TYR A 1 96 ? 18.737 12.978 -4.346 1.00 56.38 96 TYR A O 1
ATOM 751 N N . GLN A 1 97 ? 18.258 13.387 -2.189 1.00 56.12 97 GLN A N 1
ATOM 752 C CA . GLN A 1 97 ? 18.429 14.855 -2.214 1.00 56.12 97 GLN A CA 1
ATOM 753 C C . GLN A 1 97 ? 17.618 15.575 -3.312 1.00 56.12 97 GLN A C 1
ATOM 755 O O . GLN A 1 97 ? 18.153 16.392 -4.064 1.00 56.12 97 GLN A O 1
ATOM 760 N N . ILE A 1 98 ? 16.323 15.263 -3.455 1.00 58.56 98 ILE A N 1
ATOM 761 C CA . ILE A 1 98 ? 15.573 15.661 -4.656 1.00 58.56 98 ILE A CA 1
ATOM 762 C C . ILE A 1 98 ? 14.560 16.809 -4.463 1.00 58.56 98 ILE A C 1
ATOM 764 O O . ILE A 1 98 ? 13.751 16.745 -3.537 1.00 58.56 98 ILE A O 1
ATOM 768 N N . PRO A 1 99 ? 14.500 17.815 -5.370 1.00 58.50 99 PRO A N 1
ATOM 769 C CA . PRO A 1 99 ? 13.423 18.812 -5.387 1.00 58.50 99 PRO A CA 1
ATOM 770 C C . PRO A 1 99 ? 12.074 18.226 -5.843 1.00 58.50 99 PRO A C 1
ATOM 772 O O . PRO A 1 99 ? 12.022 17.304 -6.658 1.00 58.50 99 PRO A O 1
ATOM 775 N N . LYS A 1 100 ? 10.961 18.790 -5.350 1.00 55.16 100 LYS A N 1
ATOM 776 C CA . LYS A 1 100 ? 9.589 18.382 -5.716 1.00 55.16 100 LYS A CA 1
ATOM 777 C C . LYS A 1 100 ? 9.314 18.644 -7.205 1.00 55.16 100 LYS A C 1
ATOM 779 O O . LYS A 1 100 ? 9.584 19.738 -7.690 1.00 55.16 100 LYS A O 1
ATOM 784 N N . ALA A 1 101 ? 8.714 17.683 -7.911 1.00 55.91 101 ALA A N 1
ATOM 785 C CA . ALA A 1 101 ? 8.219 17.867 -9.281 1.00 55.91 101 ALA A CA 1
ATOM 786 C C . ALA A 1 101 ? 6.781 17.342 -9.404 1.00 55.91 101 ALA A C 1
ATOM 788 O O . ALA A 1 101 ? 6.490 16.248 -8.942 1.00 55.91 101 ALA A O 1
ATOM 789 N N . ALA A 1 102 ? 5.883 18.116 -10.020 1.00 59.09 102 ALA A N 1
ATOM 790 C CA . ALA A 1 102 ? 4.433 17.902 -9.919 1.00 59.09 102 ALA A CA 1
ATOM 791 C C . ALA A 1 102 ? 3.823 16.919 -10.940 1.00 59.09 102 ALA A C 1
ATOM 793 O O . ALA A 1 102 ? 2.666 16.531 -10.796 1.00 59.09 102 ALA A O 1
ATOM 794 N N . LYS A 1 103 ? 4.549 16.528 -11.996 1.00 69.56 103 LYS A N 1
ATOM 795 C CA . LYS A 1 103 ? 3.995 15.702 -13.085 1.00 69.56 103 LYS A CA 1
ATOM 796 C C . LYS A 1 103 ? 4.434 14.246 -12.956 1.00 69.56 103 LYS A C 1
ATOM 798 O O . LYS A 1 103 ? 5.610 13.990 -12.709 1.00 69.56 103 LYS A O 1
ATOM 803 N N . LEU A 1 104 ? 3.495 13.320 -13.180 1.00 76.88 104 LEU A N 1
ATOM 804 C CA . LEU A 1 104 ? 3.786 11.892 -13.315 1.00 76.88 104 LEU A CA 1
ATOM 805 C C . LEU A 1 104 ? 4.858 11.714 -14.406 1.00 76.88 104 LEU A C 1
ATOM 807 O O . LEU A 1 104 ? 4.653 12.184 -15.535 1.00 76.88 104 LEU A O 1
ATOM 811 N N . PRO A 1 105 ? 6.006 11.087 -14.103 1.00 83.31 105 PRO A N 1
ATOM 812 C CA . PRO A 1 105 ? 7.061 10.933 -15.086 1.00 83.31 105 PRO A CA 1
ATOM 813 C C . PRO A 1 105 ? 6.632 9.938 -16.165 1.00 83.31 105 PRO A C 1
ATOM 815 O O . PRO A 1 105 ? 6.223 8.815 -15.877 1.00 83.31 105 PRO A O 1
ATOM 818 N N . LYS A 1 106 ? 6.772 10.331 -17.435 1.00 88.25 106 LYS A N 1
ATOM 819 C CA . LYS A 1 106 ? 6.618 9.419 -18.576 1.00 88.25 106 LYS A CA 1
ATOM 820 C C . LYS A 1 106 ? 7.874 8.556 -18.693 1.00 88.25 106 LYS A C 1
ATOM 822 O O . LYS A 1 106 ? 8.774 8.880 -19.465 1.00 88.25 106 LYS A O 1
ATOM 827 N N . LEU A 1 107 ? 7.939 7.499 -17.883 1.00 88.62 107 LEU A N 1
ATOM 828 C CA . LEU A 1 107 ? 9.141 6.682 -17.685 1.00 88.62 107 LEU A CA 1
ATOM 829 C C . LEU A 1 107 ? 9.701 6.084 -18.971 1.00 88.62 107 LEU A C 1
ATOM 831 O O . LEU A 1 107 ? 10.903 6.155 -19.184 1.00 88.62 107 LEU A O 1
ATOM 835 N N . GLU A 1 108 ? 8.845 5.573 -19.853 1.00 88.06 108 GLU A N 1
ATOM 836 C CA . GLU A 1 108 ? 9.288 5.001 -21.130 1.00 88.06 108 GLU A CA 1
ATOM 837 C C . GLU A 1 108 ? 9.991 6.046 -22.003 1.00 88.06 108 GLU A C 1
ATOM 839 O O . GLU A 1 108 ? 11.086 5.806 -22.498 1.00 88.06 108 GLU A O 1
ATOM 844 N N . ARG A 1 109 ? 9.431 7.259 -22.104 1.00 87.69 109 ARG A N 1
ATOM 845 C CA . ARG A 1 109 ? 10.051 8.357 -22.868 1.00 87.69 109 ARG A CA 1
ATOM 846 C C . ARG A 1 109 ? 11.364 8.819 -22.247 1.00 87.69 109 ARG A C 1
ATOM 848 O O . ARG A 1 109 ? 12.313 9.111 -22.969 1.00 87.69 109 ARG A O 1
ATOM 855 N N . LEU A 1 110 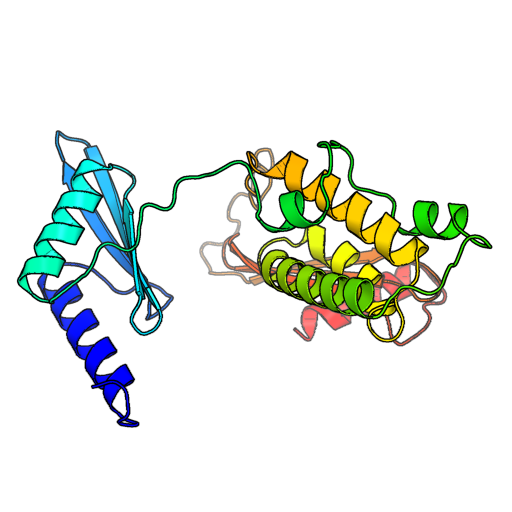? 11.409 8.903 -20.915 1.00 88.00 110 LEU A N 1
ATOM 856 C CA . LEU A 1 110 ? 12.628 9.254 -20.192 1.00 88.00 110 LEU A CA 1
ATOM 857 C C . LEU A 1 110 ? 13.716 8.208 -20.446 1.00 88.00 110 LEU A C 1
ATOM 859 O O . LEU A 1 110 ? 14.836 8.572 -20.784 1.00 88.00 110 LEU A O 1
ATOM 863 N N . TRP A 1 111 ? 13.369 6.926 -20.359 1.00 88.56 111 TRP A N 1
ATOM 864 C CA . TRP A 1 111 ? 14.282 5.821 -20.621 1.00 88.56 111 TRP A CA 1
ATOM 865 C C . TRP A 1 111 ? 14.881 5.888 -22.027 1.00 88.56 111 TRP A C 1
ATOM 867 O O . TRP A 1 111 ? 16.104 5.871 -22.160 1.00 88.56 111 TRP A O 1
ATOM 877 N N . THR A 1 112 ? 14.042 6.053 -23.056 1.00 88.69 112 THR A N 1
ATOM 878 C CA . THR A 1 112 ? 14.498 6.189 -24.449 1.00 88.69 112 THR A CA 1
ATOM 879 C C . THR A 1 112 ? 15.395 7.415 -24.637 1.00 88.69 112 THR A C 1
ATOM 881 O O . THR A 1 112 ? 16.422 7.334 -25.298 1.00 88.69 112 THR A O 1
ATOM 884 N N . SER A 1 113 ? 15.088 8.549 -23.994 1.00 88.69 113 SER A N 1
ATOM 885 C CA . SER A 1 113 ? 15.929 9.759 -24.083 1.00 88.69 113 SER A CA 1
ATOM 886 C C . SER A 1 113 ? 17.325 9.614 -23.455 1.00 88.69 113 SER A C 1
ATOM 888 O O . SER A 1 113 ? 18.211 10.437 -23.699 1.00 88.69 113 SER A O 1
ATOM 890 N N . LEU A 1 114 ? 17.516 8.582 -22.630 1.00 87.12 114 LEU A N 1
ATOM 891 C CA . LEU A 1 114 ? 18.772 8.264 -21.957 1.00 87.12 114 LEU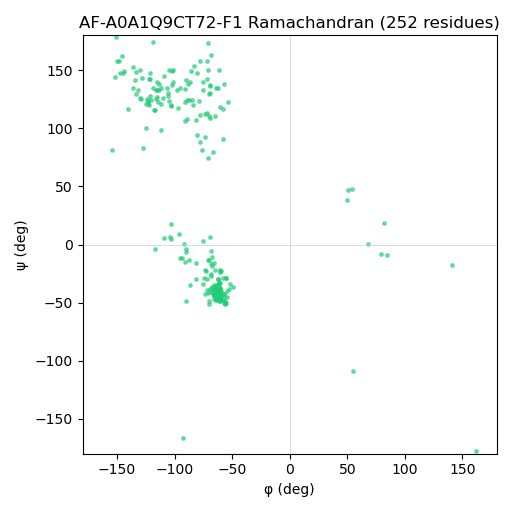 A CA 1
ATOM 892 C C . LEU A 1 114 ? 19.503 7.079 -22.613 1.00 87.12 114 LEU A C 1
ATOM 894 O O . LEU A 1 114 ? 20.521 6.622 -22.087 1.00 87.12 114 LEU A O 1
ATOM 898 N N . GLU A 1 115 ? 19.018 6.571 -23.750 1.00 80.81 115 GLU A N 1
ATOM 899 C CA . GLU A 1 115 ? 19.716 5.538 -24.518 1.00 80.81 115 GLU A CA 1
ATOM 900 C C . GLU A 1 115 ? 21.134 5.993 -24.904 1.00 80.81 115 GLU A C 1
ATOM 902 O O . GLU A 1 115 ? 21.383 7.157 -25.214 1.00 80.81 115 GLU A O 1
ATOM 907 N N . GLY A 1 116 ? 22.100 5.075 -24.791 1.00 76.19 116 GLY A N 1
ATOM 908 C CA . GLY A 1 116 ? 23.526 5.358 -25.004 1.00 76.19 116 GLY A CA 1
ATOM 909 C C . GLY A 1 116 ? 24.255 6.032 -23.831 1.00 76.19 116 GLY A C 1
ATOM 910 O O . GLY A 1 116 ? 25.478 6.110 -23.858 1.00 76.19 116 GLY A O 1
ATOM 911 N N . LYS A 1 117 ? 23.553 6.464 -22.772 1.00 79.12 117 LYS A N 1
ATOM 912 C CA . LYS A 1 117 ? 24.149 7.072 -21.557 1.00 79.12 117 LYS A CA 1
ATOM 913 C C . LYS A 1 117 ? 24.212 6.115 -20.360 1.00 79.12 117 LYS A C 1
ATOM 915 O O . LYS A 1 117 ? 24.313 6.553 -19.212 1.00 79.12 117 LYS A O 1
ATOM 920 N N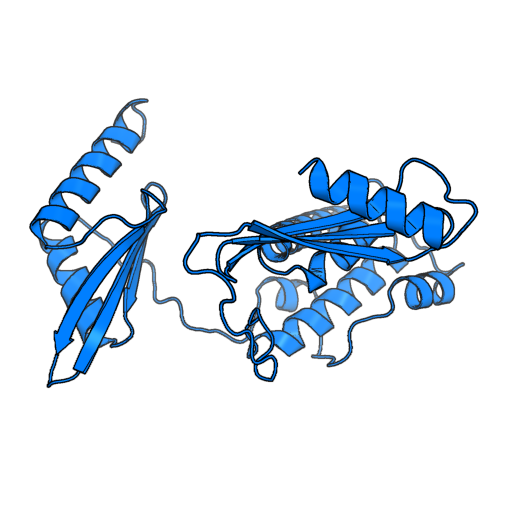 . ALA A 1 118 ? 24.097 4.813 -20.614 1.00 80.44 118 ALA A N 1
ATOM 921 C CA . ALA A 1 118 ? 24.092 3.795 -19.573 1.00 80.44 118 ALA A CA 1
ATOM 922 C C . ALA A 1 118 ? 25.498 3.633 -18.982 1.00 80.44 118 ALA A C 1
ATOM 924 O O . ALA A 1 118 ? 26.418 3.176 -19.656 1.00 80.44 118 ALA A O 1
ATOM 925 N N . VAL A 1 119 ? 25.647 4.003 -17.714 1.00 85.12 119 VAL A N 1
ATOM 926 C CA . VAL A 1 119 ? 26.872 3.806 -16.937 1.00 85.12 119 VAL A CA 1
ATOM 927 C C . VAL A 1 119 ? 26.578 2.778 -15.854 1.00 85.12 119 VAL A C 1
ATOM 929 O O . VAL A 1 119 ? 25.535 2.844 -15.195 1.00 85.12 119 VAL A O 1
ATOM 932 N N . ALA A 1 120 ? 27.492 1.822 -15.687 1.00 85.12 120 ALA A N 1
ATOM 933 C CA . ALA A 1 120 ? 27.411 0.834 -14.621 1.00 85.12 120 ALA A CA 1
ATOM 934 C C . ALA A 1 120 ? 27.482 1.526 -13.252 1.00 85.12 120 ALA A C 1
ATOM 936 O O . ALA A 1 120 ? 28.306 2.411 -13.023 1.00 85.12 120 ALA A O 1
ATOM 937 N N . MET A 1 121 ? 26.597 1.127 -12.345 1.00 85.69 121 MET A N 1
ATOM 938 C CA . MET A 1 121 ? 26.522 1.694 -11.002 1.00 85.69 121 MET A CA 1
ATOM 939 C C . MET A 1 121 ? 27.530 1.040 -10.050 1.00 85.69 121 MET A C 1
ATOM 941 O O . MET A 1 121 ? 27.888 -0.126 -10.211 1.00 85.69 121 MET A O 1
ATOM 945 N N . THR A 1 122 ? 27.948 1.774 -9.013 1.00 89.44 122 THR A N 1
ATOM 946 C CA . THR A 1 122 ? 28.740 1.193 -7.916 1.00 89.44 122 THR A CA 1
ATOM 947 C C . THR A 1 122 ? 27.898 0.220 -7.085 1.00 89.44 122 THR A C 1
ATOM 949 O O . THR A 1 122 ? 26.661 0.243 -7.119 1.00 89.44 122 THR A O 1
ATOM 952 N N . HIS A 1 123 ? 28.560 -0.628 -6.294 1.00 87.25 123 HIS A N 1
ATOM 953 C CA . HIS A 1 123 ? 27.878 -1.600 -5.440 1.00 87.25 123 HIS A CA 1
ATOM 954 C C . HIS A 1 123 ? 26.953 -0.929 -4.407 1.00 87.25 123 HIS A C 1
ATOM 956 O O . HIS A 1 123 ? 25.843 -1.394 -4.149 1.00 87.25 123 HIS A O 1
ATOM 962 N N . GLU A 1 124 ? 27.358 0.214 -3.857 1.00 87.88 124 GLU A N 1
ATOM 963 C CA . GLU A 1 124 ? 26.566 0.987 -2.897 1.00 87.88 124 GLU A CA 1
ATOM 964 C C . GLU A 1 124 ? 25.296 1.538 -3.554 1.00 87.88 124 GLU A C 1
ATOM 966 O O . GLU A 1 124 ? 24.197 1.447 -2.994 1.00 87.88 124 GLU A O 1
ATOM 971 N N . ALA A 1 125 ? 25.421 2.068 -4.775 1.00 86.75 125 ALA A N 1
ATOM 972 C CA . ALA A 1 125 ? 24.291 2.588 -5.534 1.00 86.75 125 ALA A CA 1
ATOM 973 C C . ALA A 1 125 ? 23.300 1.467 -5.903 1.00 86.75 125 ALA A C 1
ATOM 975 O O . ALA A 1 125 ? 22.085 1.670 -5.834 1.00 86.75 125 ALA A O 1
ATOM 976 N N . TYR A 1 126 ? 23.806 0.267 -6.200 1.00 90.25 126 TYR A N 1
ATOM 977 C CA . TYR A 1 126 ? 23.014 -0.937 -6.450 1.00 90.25 126 TYR A CA 1
ATOM 978 C C . TYR A 1 126 ? 22.163 -1.335 -5.234 1.00 90.25 126 TYR A C 1
ATOM 980 O O . TYR A 1 126 ? 20.952 -1.558 -5.343 1.00 90.25 126 TYR A O 1
ATOM 988 N N . GLN A 1 127 ? 22.776 -1.378 -4.047 1.00 91.00 127 GLN A N 1
ATOM 989 C CA . GLN A 1 127 ? 22.068 -1.683 -2.803 1.00 91.00 127 GLN A CA 1
ATOM 990 C C . GLN A 1 127 ? 21.016 -0.620 -2.466 1.00 91.00 127 GLN A C 1
ATOM 992 O O . GLN A 1 127 ? 19.895 -0.963 -2.074 1.00 91.00 127 GLN A O 1
ATOM 997 N N . ARG A 1 128 ? 21.350 0.665 -2.645 1.00 90.56 128 ARG A N 1
ATOM 998 C CA . ARG A 1 128 ? 20.412 1.779 -2.450 1.00 90.56 128 ARG A CA 1
ATOM 999 C C . ARG A 1 128 ? 19.203 1.650 -3.375 1.00 90.56 128 ARG A C 1
ATOM 1001 O O . ARG A 1 128 ? 18.074 1.726 -2.898 1.00 90.56 128 ARG A O 1
ATOM 1008 N N . TYR A 1 129 ? 19.427 1.388 -4.664 1.00 92.44 129 TYR A N 1
ATOM 1009 C CA . TYR A 1 129 ? 18.358 1.224 -5.649 1.00 92.44 129 TYR A CA 1
ATOM 1010 C C . TYR A 1 129 ? 17.362 0.137 -5.235 1.00 92.44 129 TYR A C 1
ATOM 1012 O O . TYR A 1 129 ? 16.160 0.388 -5.165 1.00 92.44 129 TYR A O 1
ATOM 1020 N N . ARG A 1 130 ? 17.859 -1.055 -4.882 1.00 92.56 130 ARG A N 1
ATOM 1021 C CA . ARG A 1 130 ? 17.019 -2.183 -4.450 1.00 92.56 130 ARG A CA 1
ATOM 1022 C C . ARG A 1 130 ? 16.243 -1.885 -3.174 1.00 92.56 130 ARG A C 1
ATOM 1024 O O . ARG A 1 130 ? 15.062 -2.208 -3.077 1.00 92.56 130 ARG A O 1
ATOM 1031 N N . ARG A 1 131 ? 16.895 -1.247 -2.201 1.00 92.94 131 ARG A N 1
ATOM 1032 C CA . ARG A 1 131 ? 16.267 -0.862 -0.934 1.00 92.94 131 ARG A CA 1
ATOM 1033 C C . ARG A 1 131 ? 15.112 0.108 -1.162 1.00 92.94 131 ARG A C 1
ATOM 1035 O O . ARG A 1 131 ? 14.038 -0.076 -0.596 1.00 92.94 131 ARG A O 1
ATOM 1042 N N . VAL A 1 132 ? 15.319 1.125 -1.995 1.00 92.06 132 VAL A N 1
ATOM 1043 C CA . VAL A 1 132 ? 14.289 2.126 -2.291 1.00 92.06 132 VAL A CA 1
ATOM 1044 C C . VAL A 1 132 ? 13.176 1.548 -3.159 1.00 92.06 132 VAL A C 1
ATOM 1046 O O . VAL A 1 132 ? 12.009 1.806 -2.874 1.00 92.06 132 VAL A O 1
ATOM 1049 N N . LEU A 1 133 ? 13.504 0.696 -4.133 1.00 94.19 133 LEU A N 1
ATOM 1050 C CA . LEU A 1 133 ? 12.511 -0.050 -4.903 1.00 94.19 133 LEU A CA 1
ATOM 1051 C C . LEU A 1 133 ? 11.614 -0.902 -3.992 1.00 94.19 133 LEU A C 1
ATOM 1053 O O . LEU A 1 133 ? 10.399 -0.888 -4.160 1.00 94.19 133 LEU A O 1
ATOM 1057 N N . GLY A 1 134 ? 12.185 -1.579 -2.990 1.00 94.31 134 GLY A N 1
ATOM 1058 C CA . GLY A 1 134 ? 11.416 -2.339 -2.000 1.00 94.31 134 GLY A CA 1
ATOM 1059 C C . GLY A 1 134 ? 10.459 -1.460 -1.187 1.00 94.31 134 GLY A C 1
ATOM 1060 O O . GLY A 1 134 ? 9.284 -1.792 -1.047 1.00 94.31 134 GLY A O 1
ATOM 1061 N N . LYS A 1 135 ? 10.925 -0.293 -0.718 1.00 92.56 135 LYS A N 1
ATOM 1062 C CA . LYS A 1 135 ? 10.074 0.687 -0.016 1.00 92.56 135 LYS A CA 1
ATOM 1063 C C . LYS A 1 135 ? 8.937 1.206 -0.913 1.00 92.56 135 LYS A C 1
ATOM 1065 O O . LYS A 1 135 ? 7.799 1.303 -0.461 1.00 92.56 135 LYS A O 1
ATOM 1070 N N . LEU A 1 136 ? 9.224 1.504 -2.184 1.00 92.31 136 LEU A N 1
ATOM 1071 C CA . LEU A 1 136 ? 8.215 1.927 -3.163 1.00 92.31 136 LEU A CA 1
ATOM 1072 C C . LEU A 1 136 ? 7.217 0.813 -3.489 1.00 92.31 136 LEU A C 1
ATOM 1074 O O . LEU A 1 136 ? 6.030 1.087 -3.619 1.00 92.31 136 LEU A O 1
ATOM 1078 N N . SER A 1 137 ? 7.678 -0.432 -3.589 1.00 92.88 137 SER A N 1
ATOM 1079 C CA . SER A 1 137 ? 6.814 -1.588 -3.827 1.00 92.88 137 SER A CA 1
ATOM 1080 C C . SER A 1 137 ? 5.850 -1.822 -2.667 1.00 92.88 137 SER A C 1
ATOM 1082 O O . SER A 1 137 ? 4.674 -2.071 -2.912 1.00 92.88 137 SER A O 1
ATOM 1084 N N . TRP A 1 138 ? 6.306 -1.657 -1.422 1.00 91.75 138 TRP A N 1
ATOM 1085 C CA . TRP A 1 138 ? 5.421 -1.693 -0.257 1.00 91.75 138 TRP A CA 1
ATOM 1086 C C . TRP A 1 138 ? 4.378 -0.567 -0.301 1.00 91.75 138 TRP A C 1
ATOM 1088 O O . TRP A 1 138 ? 3.195 -0.811 -0.080 1.00 91.75 138 TRP A O 1
ATOM 1098 N N . MET A 1 139 ? 4.788 0.653 -0.669 1.00 88.69 139 MET A N 1
ATOM 1099 C CA . MET A 1 139 ? 3.867 1.783 -0.837 1.00 88.69 139 MET A CA 1
ATOM 1100 C C . MET A 1 139 ? 2.845 1.553 -1.964 1.00 88.69 139 MET A C 1
ATOM 1102 O O . MET A 1 139 ? 1.701 1.981 -1.838 1.00 88.69 139 MET A O 1
ATOM 1106 N N . ALA A 1 140 ? 3.229 0.874 -3.049 1.00 91.06 140 ALA A N 1
ATOM 1107 C CA . ALA A 1 140 ? 2.358 0.602 -4.193 1.00 91.06 140 ALA A CA 1
ATOM 1108 C C . ALA A 1 140 ? 1.161 -0.302 -3.855 1.00 91.06 140 ALA A C 1
ATOM 1110 O O . ALA A 1 140 ? 0.141 -0.207 -4.535 1.00 91.06 140 ALA A O 1
ATOM 1111 N N . LEU A 1 141 ? 1.228 -1.100 -2.777 1.00 87.75 141 LEU A N 1
ATOM 1112 C CA . LEU A 1 141 ? 0.124 -1.971 -2.342 1.00 87.75 141 LEU A CA 1
ATOM 1113 C C . LEU A 1 141 ? -1.202 -1.213 -2.183 1.00 87.75 141 LEU A C 1
ATOM 1115 O O . LEU A 1 141 ? -2.250 -1.719 -2.573 1.00 87.75 141 LEU A O 1
ATOM 1119 N N . THR A 1 142 ? -1.150 0.018 -1.672 1.00 84.00 142 THR A N 1
ATOM 1120 C CA . THR A 1 142 ? -2.322 0.890 -1.477 1.00 84.00 142 THR A CA 1
ATOM 1121 C C . THR A 1 142 ? -2.359 2.075 -2.447 1.00 84.00 142 THR A C 1
ATOM 1123 O O . THR A 1 142 ? -3.219 2.944 -2.331 1.00 84.00 142 THR A O 1
ATOM 1126 N N . ARG A 1 143 ? -1.427 2.125 -3.408 1.00 86.25 143 ARG A N 1
ATOM 1127 C CA . ARG A 1 143 ? -1.236 3.214 -4.3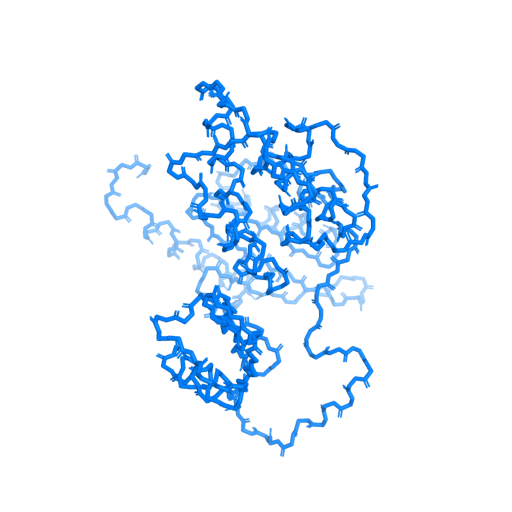79 1.00 86.25 143 ARG A CA 1
ATOM 1128 C C . ARG A 1 143 ? -1.206 2.639 -5.806 1.00 86.25 143 ARG A C 1
ATOM 1130 O O . ARG A 1 143 ? -0.121 2.441 -6.361 1.00 86.25 143 ARG A O 1
ATOM 1137 N N . PRO A 1 144 ? -2.375 2.400 -6.434 1.00 88.31 144 PRO A N 1
ATOM 1138 C CA . PRO A 1 144 ? -2.502 1.881 -7.799 1.00 88.31 144 PRO A CA 1
ATOM 1139 C C . PRO A 1 144 ? -1.703 2.669 -8.839 1.00 88.31 144 PRO A C 1
ATOM 1141 O O . PRO A 1 144 ? -1.148 2.104 -9.774 1.00 88.31 144 PRO A O 1
ATOM 1144 N N . ASP A 1 145 ? -1.585 3.979 -8.659 1.00 87.56 145 ASP A N 1
ATOM 1145 C CA . ASP A 1 145 ? -0.847 4.874 -9.548 1.00 87.56 145 ASP A CA 1
ATOM 1146 C C . ASP A 1 145 ? 0.684 4.692 -9.489 1.00 87.56 145 ASP A C 1
ATOM 1148 O O . ASP A 1 145 ? 1.393 5.170 -10.375 1.00 87.56 145 ASP A O 1
ATOM 1152 N N . LEU A 1 146 ? 1.208 3.969 -8.491 1.00 91.56 146 LEU A N 1
ATOM 1153 C CA . LEU A 1 146 ? 2.614 3.551 -8.430 1.00 91.56 146 LEU A CA 1
ATOM 1154 C C . LEU A 1 146 ? 2.879 2.188 -9.070 1.00 91.56 146 LEU A C 1
ATOM 1156 O O . LEU A 1 146 ? 4.040 1.888 -9.352 1.00 91.56 146 LEU A O 1
ATOM 1160 N N . GLN A 1 147 ? 1.847 1.380 -9.330 1.00 92.44 147 GLN A N 1
ATOM 1161 C CA . GLN A 1 147 ? 2.000 -0.009 -9.777 1.00 92.44 147 GLN A CA 1
ATOM 1162 C C . GLN A 1 147 ? 2.846 -0.114 -11.048 1.00 92.44 147 GLN A C 1
ATOM 1164 O O . GLN A 1 147 ? 3.824 -0.861 -11.095 1.00 92.44 147 GLN A O 1
ATOM 1169 N N . PHE A 1 148 ? 2.534 0.708 -12.056 1.00 92.31 148 PHE A N 1
ATOM 1170 C CA . PHE A 1 148 ? 3.304 0.744 -13.298 1.00 92.31 148 PHE A CA 1
ATOM 1171 C C . PHE A 1 148 ? 4.756 1.179 -13.064 1.00 92.31 148 PHE A C 1
ATOM 1173 O O . PHE A 1 148 ? 5.681 0.557 -13.581 1.00 92.31 148 PHE A O 1
ATOM 1180 N N . ALA A 1 149 ? 4.973 2.235 -12.274 1.00 93.12 149 ALA A N 1
ATOM 1181 C CA . ALA A 1 149 ? 6.305 2.778 -12.025 1.00 93.12 149 ALA A CA 1
ATOM 1182 C C . ALA A 1 149 ? 7.209 1.772 -11.297 1.00 93.12 149 ALA A C 1
ATOM 1184 O O . ALA A 1 149 ? 8.362 1.583 -11.686 1.00 93.12 149 ALA A O 1
ATOM 1185 N N . VAL A 1 150 ? 6.676 1.082 -10.286 1.00 94.38 150 VAL A N 1
ATOM 1186 C CA . VAL A 1 150 ? 7.390 0.013 -9.575 1.00 94.38 150 VAL A CA 1
ATOM 1187 C C . VAL A 1 150 ? 7.680 -1.154 -10.514 1.00 94.38 150 VAL A C 1
ATOM 1189 O O . VAL A 1 150 ? 8.827 -1.593 -10.591 1.00 94.38 150 VAL A O 1
ATOM 1192 N N . GLY A 1 151 ? 6.688 -1.609 -11.285 1.00 92.88 151 GLY A N 1
ATOM 1193 C CA . GLY A 1 151 ? 6.871 -2.677 -12.269 1.00 92.88 151 GLY A CA 1
ATOM 1194 C C . GLY A 1 151 ? 7.860 -2.318 -13.385 1.00 92.88 151 GLY A C 1
ATOM 1195 O O . GLY A 1 151 ? 8.538 -3.193 -13.919 1.00 92.88 151 GLY A O 1
ATOM 1196 N N . PHE A 1 152 ? 7.983 -1.035 -13.737 1.00 92.31 152 PHE A N 1
ATOM 1197 C CA . PHE A 1 152 ? 8.981 -0.539 -14.682 1.00 92.31 152 PHE A CA 1
ATOM 1198 C C . PHE A 1 152 ? 10.395 -0.599 -14.092 1.00 92.31 152 PHE A C 1
ATOM 1200 O O . PHE A 1 152 ? 11.289 -1.176 -14.707 1.00 92.31 152 PHE A O 1
ATOM 1207 N N . LEU A 1 153 ? 10.587 -0.053 -12.888 1.00 94.12 153 LEU A N 1
ATOM 1208 C CA . LEU A 1 153 ? 11.881 -0.012 -12.198 1.00 94.12 153 LEU A CA 1
ATOM 1209 C C . LEU A 1 153 ? 12.381 -1.415 -11.811 1.00 94.12 153 LEU A C 1
ATOM 1211 O O . LEU A 1 153 ? 13.569 -1.716 -11.913 1.00 94.12 153 LEU A O 1
ATOM 1215 N N . ALA A 1 154 ? 11.477 -2.325 -11.448 1.00 94.06 154 ALA A N 1
ATOM 1216 C CA . ALA A 1 154 ? 11.831 -3.701 -11.104 1.00 94.06 154 ALA A CA 1
ATOM 1217 C C . ALA A 1 154 ? 12.511 -4.472 -12.249 1.00 94.06 154 ALA A C 1
ATOM 1219 O O . ALA A 1 154 ? 13.278 -5.398 -11.991 1.00 94.06 154 ALA A O 1
ATOM 1220 N N . ARG A 1 155 ? 12.321 -4.058 -13.511 1.00 90.94 155 ARG A N 1
ATOM 1221 C CA . ARG A 1 155 ? 12.966 -4.683 -14.684 1.00 90.94 155 ARG A CA 1
ATOM 1222 C C . ARG A 1 155 ? 14.490 -4.592 -14.630 1.00 90.94 155 ARG A C 1
ATOM 1224 O O . ARG A 1 155 ? 15.169 -5.499 -15.094 1.00 90.94 155 ARG A O 1
ATOM 1231 N N . SER A 1 156 ? 15.018 -3.519 -14.045 1.00 89.31 156 SER A N 1
ATOM 1232 C CA . SER A 1 156 ? 16.455 -3.287 -13.871 1.00 89.31 156 SER A CA 1
ATOM 1233 C C . SER A 1 156 ? 16.977 -3.719 -12.495 1.00 89.31 156 SER A C 1
ATOM 1235 O O . SER A 1 156 ? 18.123 -3.450 -12.166 1.00 89.31 156 SER A O 1
ATOM 1237 N N . GLN A 1 157 ? 16.188 -4.410 -11.663 1.00 90.69 157 GLN A N 1
ATOM 1238 C CA . GLN A 1 157 ? 16.608 -4.789 -10.304 1.00 90.69 157 GLN A CA 1
ATOM 1239 C C . GLN A 1 157 ? 17.837 -5.716 -10.271 1.00 90.69 157 GLN A C 1
ATOM 1241 O O . GLN A 1 157 ? 18.623 -5.676 -9.317 1.00 90.69 157 GLN A O 1
ATOM 1246 N N . SER A 1 158 ? 17.988 -6.599 -11.260 1.00 89.56 158 SER A N 1
ATOM 1247 C CA . SER A 1 158 ? 19.126 -7.522 -11.366 1.00 89.56 158 SER A CA 1
ATOM 1248 C C . SER A 1 158 ? 20.409 -6.825 -11.819 1.00 89.56 158 SER A C 1
ATOM 1250 O O . SER A 1 158 ? 21.492 -7.252 -11.428 1.00 89.56 158 SER A O 1
ATOM 1252 N N . ASN A 1 159 ? 20.303 -5.743 -12.588 1.00 89.00 159 ASN A N 1
ATOM 1253 C CA . ASN A 1 159 ? 21.439 -4.959 -13.058 1.00 89.00 159 ASN A CA 1
ATOM 1254 C C . ASN A 1 159 ? 21.009 -3.501 -13.341 1.00 89.00 159 ASN A C 1
ATOM 1256 O O . ASN A 1 159 ? 20.696 -3.174 -14.487 1.00 89.00 159 ASN A O 1
ATOM 1260 N N . PRO A 1 160 ? 20.915 -2.643 -12.308 1.00 90.00 160 PRO A N 1
ATOM 1261 C CA . PRO A 1 160 ? 20.547 -1.249 -12.443 1.00 90.00 160 PRO A CA 1
ATOM 1262 C C . PRO A 1 160 ? 21.714 -0.446 -13.017 1.00 90.00 160 PRO A C 1
ATOM 1264 O O . PRO A 1 160 ? 22.878 -0.642 -12.664 1.00 90.00 160 PRO A O 1
ATOM 1267 N N . ASP A 1 161 ? 21.369 0.477 -13.904 1.00 90.62 161 ASP A N 1
ATOM 1268 C CA . ASP A 1 161 ? 22.271 1.426 -14.545 1.00 90.62 161 ASP A CA 1
ATOM 1269 C C . ASP A 1 161 ? 21.881 2.876 -14.204 1.00 90.62 161 ASP A C 1
ATOM 1271 O O . ASP A 1 161 ? 20.836 3.139 -13.594 1.00 90.62 161 ASP A O 1
ATOM 1275 N N . SER A 1 162 ? 22.701 3.837 -14.632 1.00 89.75 162 SER A N 1
ATOM 1276 C CA . SER A 1 162 ? 22.422 5.274 -14.473 1.00 89.75 162 SER A CA 1
ATOM 1277 C C . SER A 1 162 ? 21.013 5.686 -14.937 1.00 89.75 162 SER A C 1
ATOM 1279 O O . SER A 1 162 ? 20.362 6.495 -14.277 1.00 89.75 162 SER A O 1
ATOM 1281 N N . ARG A 1 163 ? 20.491 5.085 -16.017 1.00 91.56 163 ARG A N 1
ATOM 1282 C CA . ARG A 1 163 ? 19.151 5.383 -16.559 1.00 91.56 163 ARG A CA 1
ATOM 1283 C C . ARG A 1 163 ? 18.054 4.966 -15.589 1.00 91.56 163 ARG A C 1
ATOM 1285 O O . ARG A 1 163 ? 17.092 5.705 -15.368 1.00 91.56 163 ARG A O 1
ATOM 1292 N N . SER A 1 164 ? 18.201 3.782 -14.998 1.00 90.88 164 SER A N 1
ATOM 1293 C CA . SER A 1 164 ? 17.288 3.278 -13.978 1.00 90.88 164 SER A CA 1
ATOM 1294 C C . SER A 1 164 ? 17.305 4.160 -12.730 1.00 90.88 164 SER A C 1
ATOM 1296 O O . SER A 1 164 ? 16.245 4.423 -12.156 1.00 90.88 164 SER A O 1
ATOM 1298 N N . GLU A 1 165 ? 18.474 4.687 -12.351 1.00 89.81 165 GLU A N 1
ATOM 1299 C CA . GLU A 1 165 ? 18.605 5.619 -11.234 1.00 89.81 165 GLU A CA 1
ATOM 1300 C C . GLU A 1 165 ? 17.912 6.958 -11.522 1.00 89.81 165 GLU A C 1
ATOM 1302 O O . GLU A 1 165 ? 17.194 7.473 -10.663 1.00 89.81 165 GLU A O 1
ATOM 1307 N N . ASP A 1 166 ? 18.048 7.500 -12.731 1.00 90.12 166 ASP A N 1
ATOM 1308 C CA . ASP A 1 166 ? 17.354 8.726 -13.135 1.00 90.12 166 ASP A CA 1
ATOM 1309 C C . ASP A 1 166 ? 15.831 8.543 -13.177 1.00 90.12 166 ASP A C 1
ATOM 1311 O O . ASP A 1 166 ? 15.079 9.402 -12.702 1.00 90.12 166 ASP 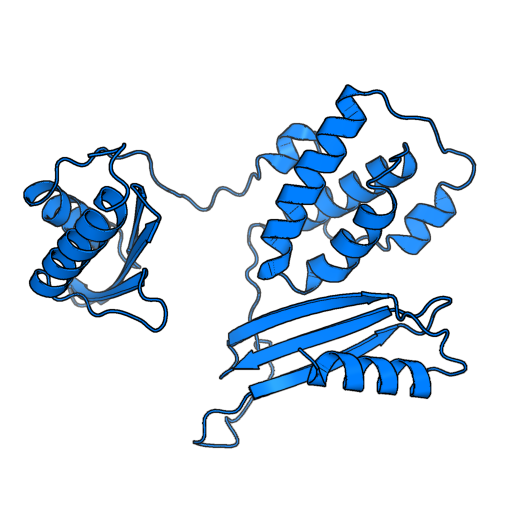A O 1
ATOM 1315 N N . CYS A 1 167 ? 15.358 7.391 -13.662 1.00 92.06 167 CYS A N 1
ATOM 1316 C CA . CYS A 1 167 ? 13.943 7.026 -13.610 1.00 92.06 167 CYS A CA 1
ATOM 1317 C C . CYS A 1 167 ? 13.440 6.916 -12.162 1.00 92.06 167 CYS A C 1
ATOM 1319 O O . CYS A 1 167 ? 12.387 7.465 -11.834 1.00 92.06 167 CYS A O 1
ATOM 1321 N N . MET A 1 168 ? 14.207 6.267 -11.279 1.00 91.81 168 MET A N 1
ATOM 1322 C CA . MET A 1 168 ? 13.904 6.171 -9.846 1.00 91.81 168 MET A CA 1
ATOM 1323 C C . MET A 1 168 ? 13.794 7.564 -9.221 1.00 91.81 168 MET A C 1
ATOM 1325 O O . MET A 1 168 ? 12.807 7.873 -8.551 1.00 91.81 168 MET A O 1
ATOM 1329 N N . ARG A 1 169 ? 14.762 8.446 -9.499 1.00 89.44 169 ARG A N 1
ATOM 1330 C CA . ARG A 1 169 ? 14.739 9.839 -9.039 1.00 89.44 169 ARG A CA 1
ATOM 1331 C C . ARG A 1 169 ? 13.482 10.554 -9.520 1.00 89.44 169 ARG A C 1
ATOM 1333 O O . ARG A 1 169 ? 12.836 11.222 -8.720 1.00 89.44 169 ARG A O 1
ATOM 1340 N N . ALA A 1 170 ? 13.103 10.404 -10.788 1.00 90.06 170 ALA A N 1
ATOM 1341 C CA . ALA A 1 170 ? 11.900 11.027 -11.334 1.00 90.06 170 ALA A CA 1
ATOM 1342 C C . ALA A 1 170 ? 10.616 10.560 -10.619 1.00 90.06 170 ALA A C 1
ATOM 1344 O O . ALA A 1 170 ? 9.767 11.390 -10.289 1.00 90.06 170 ALA A O 1
ATOM 1345 N N . VAL A 1 171 ? 10.494 9.260 -10.320 1.00 91.31 171 VAL A N 1
ATOM 1346 C CA . VAL A 1 171 ? 9.360 8.708 -9.553 1.00 91.31 171 VAL A CA 1
ATOM 1347 C C . VAL A 1 171 ? 9.333 9.269 -8.138 1.00 91.31 171 VAL A C 1
ATOM 1349 O O . VAL A 1 171 ? 8.293 9.754 -7.698 1.00 91.31 171 VAL A O 1
ATOM 1352 N N . LEU A 1 172 ? 10.470 9.276 -7.440 1.00 88.56 172 LEU A N 1
ATOM 1353 C CA . LEU A 1 172 ? 10.563 9.817 -6.083 1.00 88.56 172 LEU A CA 1
ATOM 1354 C C . LEU A 1 172 ? 10.190 11.306 -6.035 1.00 88.56 172 LEU A C 1
ATOM 1356 O O . LEU A 1 172 ? 9.413 11.701 -5.168 1.00 88.56 172 LEU A O 1
ATOM 1360 N N . ARG A 1 173 ? 10.656 12.125 -6.993 1.00 85.62 173 ARG A N 1
ATOM 1361 C CA . ARG A 1 173 ? 10.262 13.550 -7.106 1.00 85.62 173 ARG A CA 1
ATOM 1362 C C . ARG A 1 173 ? 8.755 13.722 -7.170 1.00 85.62 173 ARG A C 1
ATOM 1364 O O . ARG A 1 173 ? 8.209 14.614 -6.517 1.00 85.62 173 ARG A O 1
ATOM 1371 N N . TRP A 1 174 ? 8.109 12.889 -7.979 1.00 87.12 174 TRP A N 1
ATOM 1372 C CA . TRP A 1 174 ? 6.672 12.931 -8.165 1.00 87.12 174 TRP A CA 1
ATOM 1373 C C . TRP A 1 174 ? 5.931 12.459 -6.918 1.00 87.12 174 TRP A C 1
ATOM 1375 O O . TRP A 1 174 ? 5.076 13.190 -6.426 1.00 87.12 174 TRP A O 1
ATOM 1385 N N . VAL A 1 175 ? 6.309 11.321 -6.329 1.00 86.19 175 VAL A N 1
ATOM 1386 C CA . VAL A 1 175 ? 5.711 10.815 -5.080 1.00 86.19 175 VAL A CA 1
ATOM 1387 C C . VAL A 1 175 ? 5.770 11.862 -3.968 1.00 86.19 175 VAL A C 1
ATOM 1389 O O . VAL A 1 175 ? 4.787 12.073 -3.260 1.00 86.19 175 VAL A O 1
ATOM 1392 N N . LEU A 1 176 ? 6.881 12.590 -3.861 1.00 80.75 176 LEU A N 1
ATOM 1393 C CA . LEU A 1 176 ? 7.048 13.653 -2.869 1.00 80.75 176 LEU A CA 1
ATOM 1394 C C . LEU A 1 176 ? 6.163 14.871 -3.098 1.00 80.75 176 LEU A C 1
ATOM 1396 O O . LEU A 1 176 ? 5.816 15.568 -2.143 1.00 80.75 176 LEU A O 1
ATOM 1400 N N . SER A 1 177 ? 5.786 15.132 -4.347 1.00 79.69 177 SER A N 1
ATOM 1401 C CA . SER A 1 177 ? 4.812 16.176 -4.666 1.00 79.69 177 SER A CA 1
ATOM 1402 C C . SER A 1 177 ? 3.386 15.816 -4.232 1.00 79.69 177 SER A C 1
ATOM 1404 O O . SER A 1 177 ? 2.535 16.697 -4.195 1.00 79.69 177 SER A O 1
ATOM 1406 N N . LEU A 1 178 ? 3.132 14.548 -3.881 1.00 77.81 178 LEU A N 1
ATOM 1407 C CA . LEU A 1 178 ? 1.814 14.036 -3.504 1.00 77.81 178 LEU A CA 1
ATOM 1408 C C . LEU A 1 178 ? 1.633 13.838 -1.992 1.00 77.81 178 LEU A C 1
ATOM 1410 O O . LEU A 1 178 ? 0.606 13.306 -1.584 1.00 77.81 178 LEU A O 1
ATOM 1414 N N . GLY A 1 179 ? 2.599 14.210 -1.144 1.00 70.75 179 GLY A N 1
ATOM 1415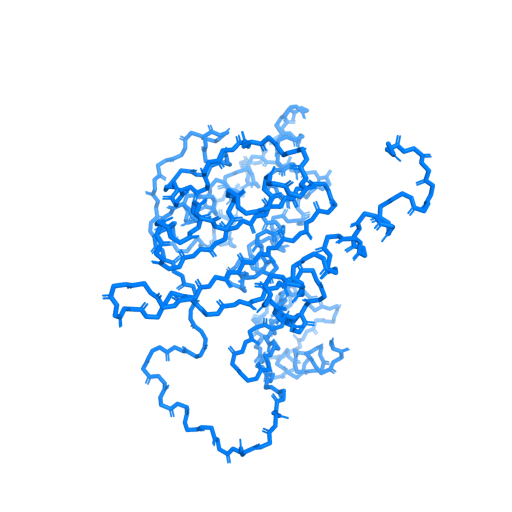 C CA . GLY A 1 179 ? 2.545 13.908 0.299 1.00 70.75 179 GLY A CA 1
ATOM 1416 C C . GLY A 1 179 ? 1.341 14.518 1.045 1.00 70.75 179 GLY A C 1
ATOM 1417 O O . GLY A 1 179 ? 0.899 14.005 2.076 1.00 70.75 179 GLY A O 1
ATOM 1418 N N . ASP A 1 180 ? 0.774 15.596 0.512 1.00 69.50 180 ASP A N 1
ATOM 1419 C CA . ASP A 1 180 ? -0.426 16.277 1.005 1.00 69.50 180 ASP A CA 1
ATOM 1420 C C . ASP A 1 180 ? -1.732 15.746 0.387 1.00 69.50 180 ASP A C 1
ATOM 1422 O O . ASP A 1 180 ? -2.825 16.085 0.849 1.00 69.50 180 ASP A O 1
ATOM 1426 N N . ARG A 1 181 ? -1.650 14.805 -0.554 1.00 73.19 181 ARG A N 1
ATOM 1427 C CA . ARG A 1 181 ? -2.805 14.210 -1.231 1.00 73.19 181 ARG A CA 1
ATOM 1428 C C . ARG A 1 181 ? -3.126 12.834 -0.663 1.00 73.19 181 ARG A C 1
ATOM 1430 O O . ARG A 1 181 ? -2.250 12.108 -0.203 1.00 73.19 181 ARG A O 1
ATOM 1437 N N . VAL A 1 182 ? -4.404 12.481 -0.708 1.00 72.94 182 VAL A N 1
ATOM 1438 C CA . VAL A 1 182 ? -4.899 11.134 -0.417 1.00 72.94 182 VAL A CA 1
ATOM 1439 C C . VAL A 1 182 ? -5.657 10.639 -1.633 1.00 72.94 182 VAL A C 1
ATOM 1441 O O . VAL A 1 182 ? -6.328 11.419 -2.312 1.00 72.94 182 VAL A O 1
ATOM 1444 N N . GLN A 1 183 ? -5.524 9.354 -1.932 1.00 73.69 183 GLN A N 1
ATOM 1445 C CA . GLN A 1 183 ? -6.330 8.748 -2.974 1.00 73.69 183 GLN A CA 1
ATOM 1446 C C . GLN A 1 183 ? -7.748 8.546 -2.448 1.00 73.69 183 GLN A C 1
ATOM 1448 O O . GLN A 1 183 ? -7.938 8.051 -1.339 1.00 73.69 183 GLN A O 1
ATOM 1453 N N . LYS A 1 184 ? -8.735 8.932 -3.254 1.00 71.69 184 LYS A N 1
ATOM 1454 C CA . LYS A 1 184 ? -10.147 8.686 -2.984 1.00 71.69 184 LYS A CA 1
ATOM 1455 C C . LYS A 1 184 ? -10.723 7.883 -4.143 1.00 71.69 184 LYS A C 1
ATOM 1457 O O . LYS A 1 184 ? -10.533 8.265 -5.298 1.00 71.69 184 LYS A O 1
ATOM 1462 N N . ILE A 1 185 ? -11.377 6.774 -3.817 1.00 69.75 185 ILE A N 1
ATOM 1463 C CA . ILE A 1 185 ? -12.111 5.927 -4.757 1.00 69.75 185 ILE A CA 1
ATOM 1464 C C . ILE A 1 185 ? -13.546 5.823 -4.208 1.00 69.75 185 ILE A C 1
ATOM 1466 O O . ILE A 1 185 ? -13.696 5.516 -3.026 1.00 69.75 185 ILE A O 1
ATOM 1470 N N . PRO A 1 186 ? -14.585 6.160 -4.995 1.00 68.56 186 PRO A N 1
ATOM 1471 C CA . PRO A 1 186 ? -14.510 6.722 -6.344 1.00 68.56 186 PRO A CA 1
ATOM 1472 C C . PRO A 1 186 ? -14.009 8.179 -6.316 1.00 68.56 186 PRO A C 1
ATOM 1474 O O . PRO A 1 186 ? -13.837 8.786 -5.252 1.00 68.56 186 PRO A O 1
ATOM 1477 N N . ALA A 1 187 ? -13.761 8.755 -7.493 1.00 69.75 187 ALA A N 1
ATOM 1478 C CA . ALA A 1 187 ? -13.425 10.170 -7.592 1.00 69.75 187 ALA A CA 1
ATOM 1479 C C . ALA A 1 187 ? -14.572 11.054 -7.063 1.00 69.75 187 ALA A C 1
ATOM 1481 O O . ALA A 1 187 ? -15.739 10.686 -7.145 1.00 69.75 187 ALA A O 1
ATOM 1482 N N . VAL A 1 188 ? -14.239 12.232 -6.519 1.00 68.62 188 VAL A N 1
ATOM 1483 C CA . VAL A 1 188 ? -15.191 13.111 -5.797 1.00 68.62 188 VAL A CA 1
ATOM 1484 C C . VAL A 1 188 ? -16.399 13.520 -6.648 1.00 68.62 188 VAL A C 1
ATOM 1486 O O . VAL A 1 188 ? -17.461 13.764 -6.095 1.00 68.62 188 VAL A O 1
ATOM 1489 N N . TRP A 1 189 ? -16.228 13.601 -7.966 1.00 68.75 189 TRP A N 1
ATOM 1490 C CA . TRP A 1 189 ? -17.257 14.007 -8.927 1.00 68.75 189 TRP A CA 1
ATOM 1491 C C . TRP A 1 189 ? -18.069 12.839 -9.500 1.00 68.75 189 TRP A C 1
ATOM 1493 O O . TRP A 1 189 ? -18.895 13.049 -10.382 1.00 68.75 189 TRP A O 1
ATOM 1503 N N . VAL A 1 190 ? -17.791 11.604 -9.080 1.00 65.69 190 VAL A N 1
ATOM 1504 C CA . VAL A 1 190 ? -18.561 10.442 -9.518 1.00 65.69 190 VAL A CA 1
ATOM 1505 C C . VAL A 1 190 ? -19.696 10.249 -8.524 1.00 65.69 190 VAL A C 1
ATOM 1507 O O . VAL A 1 190 ? -19.472 9.770 -7.411 1.00 65.69 190 VAL A O 1
ATOM 1510 N N . ASP A 1 191 ? -20.910 10.594 -8.949 1.00 58.12 191 ASP A N 1
ATOM 1511 C CA . ASP A 1 191 ? -22.147 10.218 -8.265 1.00 58.12 191 ASP A CA 1
ATOM 1512 C C . ASP A 1 191 ? -22.376 8.714 -8.451 1.00 58.12 191 ASP A C 1
ATOM 1514 O O . ASP A 1 191 ? -23.187 8.262 -9.258 1.00 58.12 191 ASP A O 1
ATOM 1518 N N . TYR A 1 192 ? -21.598 7.908 -7.726 1.00 58.00 192 TYR A N 1
ATOM 1519 C CA . TYR A 1 192 ? -21.835 6.476 -7.654 1.00 58.00 192 TYR A CA 1
ATOM 1520 C C . TYR A 1 192 ? -22.993 6.247 -6.688 1.00 58.00 192 TYR A C 1
ATOM 1522 O O . TYR A 1 192 ? -22.812 6.090 -5.479 1.00 58.00 192 TYR A O 1
ATOM 1530 N N . VAL A 1 193 ? -24.208 6.273 -7.230 1.00 52.81 193 VAL A N 1
ATOM 1531 C CA . VAL A 1 193 ? -25.364 5.688 -6.558 1.00 52.81 193 VAL A CA 1
ATOM 1532 C C . VAL A 1 193 ? -25.002 4.226 -6.348 1.00 52.81 193 VAL A C 1
ATOM 1534 O O . VAL A 1 193 ? -24.760 3.521 -7.325 1.00 52.81 193 VAL A O 1
ATOM 1537 N N . ALA A 1 194 ? -24.899 3.782 -5.093 1.00 54.09 194 ALA A N 1
ATOM 1538 C CA . ALA A 1 194 ? -24.752 2.369 -4.770 1.00 54.09 194 ALA A CA 1
ATOM 1539 C C . ALA A 1 194 ? -25.959 1.636 -5.374 1.00 54.09 194 ALA A C 1
ATOM 1541 O O . ALA A 1 194 ? -27.029 1.580 -4.772 1.00 54.09 194 ALA A O 1
ATOM 1542 N N . ALA A 1 195 ? -25.811 1.165 -6.614 1.00 48.47 195 ALA A N 1
ATOM 1543 C CA . ALA A 1 195 ? -26.905 0.641 -7.422 1.00 48.47 195 ALA A CA 1
ATOM 1544 C C . ALA A 1 195 ? -27.465 -0.666 -6.841 1.00 48.47 195 ALA A C 1
ATOM 1546 O O . ALA A 1 195 ? -28.531 -1.122 -7.244 1.00 48.47 195 ALA A O 1
ATOM 1547 N N . SER A 1 196 ? -26.784 -1.250 -5.853 1.00 54.03 196 SER A N 1
ATOM 1548 C CA . SER A 1 196 ? -27.234 -2.429 -5.135 1.00 54.03 196 SER A CA 1
ATOM 1549 C C . SER A 1 196 ? -27.024 -2.285 -3.631 1.00 54.03 196 SER A C 1
ATOM 1551 O O . SER A 1 196 ? -25.941 -1.946 -3.162 1.00 54.03 196 SER A O 1
ATOM 1553 N N . SER A 1 197 ? -28.043 -2.659 -2.856 1.00 59.47 197 SER A N 1
ATOM 1554 C CA . SER A 1 197 ? -27.948 -2.897 -1.409 1.00 59.47 197 SER A CA 1
ATOM 1555 C C . SER A 1 197 ? -27.105 -4.131 -1.052 1.00 59.47 197 SER A C 1
ATOM 1557 O O . SER A 1 197 ? -26.894 -4.420 0.125 1.00 59.47 197 SER A O 1
ATOM 1559 N N . LEU A 1 198 ? -26.660 -4.888 -2.058 1.00 67.50 198 LEU A N 1
ATOM 1560 C CA . LEU A 1 198 ? -25.825 -6.070 -1.900 1.00 67.50 198 LEU A CA 1
ATOM 1561 C C . LEU A 1 198 ? -24.340 -5.678 -1.947 1.00 67.50 198 LEU A C 1
ATOM 1563 O O . LEU A 1 198 ? -23.968 -4.813 -2.742 1.00 67.50 198 LEU A O 1
ATOM 1567 N N . PRO A 1 199 ? -23.483 -6.301 -1.120 1.00 73.00 199 PRO A N 1
ATOM 1568 C CA . PRO A 1 199 ? -22.042 -6.107 -1.203 1.00 73.00 199 PRO A CA 1
ATOM 1569 C C . PRO A 1 199 ? -21.521 -6.657 -2.539 1.00 73.00 199 PRO A C 1
ATOM 1571 O O . PRO A 1 199 ? -21.524 -7.868 -2.747 1.00 73.00 199 PRO A O 1
ATOM 1574 N N . THR A 1 200 ? -21.079 -5.772 -3.434 1.00 81.75 200 THR A N 1
ATOM 1575 C CA . THR A 1 200 ? -20.453 -6.143 -4.710 1.00 81.75 200 THR A CA 1
ATOM 1576 C C . THR A 1 200 ? -18.937 -5.997 -4.651 1.00 81.75 200 THR A C 1
ATOM 1578 O O . THR A 1 200 ? -18.388 -5.162 -3.918 1.00 81.75 200 THR A O 1
ATOM 1581 N N . ILE A 1 201 ? -18.267 -6.853 -5.423 1.00 88.25 201 ILE A N 1
ATOM 1582 C CA . ILE A 1 201 ? -16.866 -6.695 -5.796 1.00 88.25 201 ILE A CA 1
ATOM 1583 C C . ILE A 1 201 ? -16.867 -6.056 -7.180 1.00 88.25 201 ILE A C 1
ATOM 1585 O O . ILE A 1 201 ? -17.373 -6.650 -8.131 1.00 88.25 201 ILE A O 1
ATOM 1589 N N . ASP A 1 202 ? -16.302 -4.858 -7.271 1.00 87.31 202 ASP A N 1
ATOM 1590 C CA . ASP A 1 202 ? -16.200 -4.105 -8.513 1.00 87.31 202 ASP A CA 1
ATOM 1591 C C . ASP A 1 202 ? -14.753 -4.179 -9.015 1.00 87.31 202 ASP A C 1
ATOM 1593 O O . ASP A 1 202 ? -13.805 -3.809 -8.305 1.00 87.31 202 ASP A O 1
ATOM 1597 N N . CYS A 1 203 ? -14.592 -4.663 -10.246 1.00 90.75 203 CYS A N 1
ATOM 1598 C CA . CYS A 1 203 ? -13.306 -4.838 -10.910 1.00 90.75 203 CYS A CA 1
ATOM 1599 C C . CYS A 1 203 ? -13.216 -3.923 -12.131 1.00 90.75 203 CYS A C 1
ATOM 1601 O O . CYS A 1 203 ? -14.066 -3.971 -13.017 1.00 90.75 203 CYS A O 1
ATOM 1603 N N . PHE A 1 204 ? -12.150 -3.133 -12.201 1.00 90.25 204 PHE A N 1
ATOM 1604 C CA . PHE A 1 204 ? -11.817 -2.311 -13.359 1.00 90.25 204 PHE A CA 1
ATOM 1605 C C . PHE A 1 204 ? -10.499 -2.799 -13.938 1.00 90.25 204 PHE A C 1
ATOM 1607 O O . PHE A 1 204 ? -9.534 -2.994 -13.198 1.00 90.25 204 PHE A O 1
ATOM 1614 N N . CYS A 1 205 ? -10.443 -2.974 -15.251 1.00 93.25 205 CYS A N 1
ATOM 1615 C CA . CYS A 1 205 ? -9.245 -3.397 -15.959 1.00 93.25 205 CYS A CA 1
ATOM 1616 C C . CYS A 1 205 ? -8.976 -2.479 -17.146 1.00 93.25 205 CYS A C 1
ATOM 1618 O O . CYS A 1 205 ? -9.906 -1.934 -17.735 1.00 93.25 205 CYS A O 1
ATOM 1620 N N . ASP A 1 206 ? -7.703 -2.331 -17.491 1.00 93.44 206 ASP A N 1
ATOM 1621 C CA . ASP A 1 206 ? -7.258 -1.584 -18.664 1.00 93.44 206 ASP A CA 1
ATOM 1622 C C . ASP A 1 206 ? -5.969 -2.205 -19.223 1.00 93.44 206 ASP A C 1
ATOM 1624 O O . ASP A 1 206 ? -5.238 -2.905 -18.511 1.00 93.44 206 ASP A O 1
ATOM 1628 N N . ALA A 1 207 ? -5.674 -1.958 -20.497 1.00 93.81 207 ALA A N 1
ATOM 1629 C CA . ALA A 1 207 ? -4.463 -2.427 -21.153 1.00 93.81 207 ALA A CA 1
ATOM 1630 C C . ALA A 1 207 ? -3.797 -1.316 -21.967 1.00 93.81 207 ALA A C 1
ATOM 1632 O O . ALA A 1 207 ? -4.390 -0.698 -22.843 1.00 93.81 207 ALA A O 1
ATOM 1633 N N . SER A 1 208 ? -2.498 -1.123 -21.749 1.00 91.31 208 SER A N 1
ATOM 1634 C CA . SER A 1 208 ? -1.663 -0.340 -22.658 1.00 91.31 208 SER A CA 1
ATOM 1635 C C . SER A 1 208 ? -1.080 -1.261 -23.725 1.00 91.31 208 SER A C 1
ATOM 1637 O O . SER A 1 208 ? -0.189 -2.071 -23.434 1.00 91.31 208 SER A O 1
ATOM 1639 N N . TRP A 1 209 ? -1.587 -1.137 -24.953 1.00 88.00 209 TRP A N 1
ATOM 1640 C CA . TRP A 1 209 ? -1.099 -1.898 -26.100 1.00 88.00 209 TRP A CA 1
ATOM 1641 C C . TRP A 1 209 ? 0.300 -1.424 -26.510 1.00 88.00 209 TRP A C 1
ATOM 1643 O O . TRP A 1 209 ? 0.479 -0.304 -26.977 1.00 88.00 209 TRP A O 1
ATOM 1653 N N . ASN A 1 210 ? 1.286 -2.291 -26.286 1.00 80.31 210 ASN A N 1
ATOM 1654 C CA . ASN A 1 210 ? 2.713 -2.102 -26.556 1.00 80.31 210 ASN A CA 1
ATOM 1655 C C . ASN A 1 210 ? 3.363 -3.474 -26.851 1.00 80.31 210 ASN A C 1
ATOM 1657 O O . ASN A 1 210 ? 2.709 -4.517 -26.775 1.00 80.31 210 ASN A O 1
ATOM 1661 N N . LEU A 1 211 ? 4.667 -3.498 -27.146 1.00 74.94 211 LEU A N 1
ATOM 1662 C CA . LEU A 1 211 ? 5.451 -4.723 -27.358 1.00 74.94 211 LEU A CA 1
ATOM 1663 C C . LEU A 1 211 ? 6.475 -4.931 -26.218 1.00 74.94 211 LEU A C 1
ATOM 1665 O O . LEU A 1 211 ? 7.556 -4.340 -26.264 1.00 74.94 211 LEU A O 1
ATOM 1669 N N . PRO A 1 212 ? 6.199 -5.765 -25.192 1.00 81.75 212 PRO A N 1
ATOM 1670 C CA . PRO A 1 212 ? 4.929 -6.420 -24.860 1.00 81.75 212 PRO A CA 1
ATOM 1671 C C . PRO A 1 212 ? 3.940 -5.471 -24.163 1.00 81.75 212 PRO A C 1
ATOM 1673 O O . PRO A 1 212 ? 4.337 -4.476 -23.547 1.00 81.75 212 PRO A O 1
ATOM 1676 N N . SER A 1 213 ? 2.654 -5.814 -24.235 1.00 90.62 213 SER A N 1
ATOM 1677 C CA . SER A 1 213 ? 1.556 -5.022 -23.672 1.00 90.62 213 SER A CA 1
ATOM 1678 C C . SER A 1 213 ? 1.542 -5.092 -22.145 1.00 90.62 213 SER A C 1
ATOM 1680 O O . SER A 1 213 ? 2.114 -6.004 -21.540 1.00 90.62 213 SER A O 1
ATOM 1682 N N . VAL A 1 214 ? 0.915 -4.108 -21.502 1.00 92.38 214 VAL A N 1
ATOM 1683 C CA . VAL A 1 214 ? 0.831 -4.018 -20.038 1.00 92.38 214 VAL A CA 1
ATOM 1684 C C . VAL A 1 214 ? -0.631 -3.975 -19.620 1.00 92.38 214 VAL A C 1
ATOM 1686 O O . VAL A 1 214 ? -1.344 -3.049 -19.989 1.00 92.38 214 VAL A O 1
ATOM 1689 N N . SER A 1 215 ? -1.052 -4.951 -18.822 1.00 94.38 215 SER A N 1
ATOM 1690 C CA . SER A 1 215 ? -2.364 -4.989 -18.177 1.00 94.38 215 SER A CA 1
ATOM 1691 C C . SER A 1 215 ? -2.317 -4.282 -16.832 1.00 94.38 215 SER A C 1
ATOM 1693 O O . SER A 1 215 ? -1.377 -4.470 -16.056 1.00 94.38 215 SER A O 1
ATOM 1695 N N . GLY A 1 216 ? -3.346 -3.504 -16.533 1.00 93.75 216 GLY A N 1
ATOM 1696 C CA . GLY A 1 216 ? -3.617 -2.946 -15.218 1.00 93.75 216 GLY A CA 1
ATOM 1697 C C . GLY A 1 216 ? -4.986 -3.388 -14.722 1.00 93.75 216 GLY A C 1
ATOM 1698 O O . GLY A 1 216 ? -5.911 -3.565 -15.512 1.00 93.75 216 GLY A O 1
ATOM 1699 N N . GLY A 1 217 ? -5.110 -3.551 -13.409 1.00 93.12 217 GLY A N 1
ATOM 1700 C CA . GLY A 1 217 ? -6.372 -3.910 -12.778 1.00 93.12 217 GLY A CA 1
ATOM 1701 C C . GLY A 1 217 ? -6.516 -3.301 -11.391 1.00 93.12 217 GLY A C 1
ATOM 1702 O O . GLY A 1 217 ? -5.531 -3.104 -10.671 1.00 93.12 217 GLY A O 1
ATOM 1703 N N . ILE A 1 218 ? -7.757 -2.989 -11.028 1.00 91.69 218 ILE A N 1
ATOM 1704 C CA . ILE A 1 218 ? -8.182 -2.504 -9.717 1.00 91.69 218 ILE A CA 1
ATOM 1705 C C . ILE A 1 218 ? -9.366 -3.356 -9.271 1.00 91.69 218 ILE A C 1
ATOM 1707 O O . ILE A 1 218 ? -10.365 -3.454 -9.978 1.00 91.69 218 ILE A O 1
ATOM 1711 N N . ILE A 1 219 ? -9.255 -3.940 -8.082 1.00 91.81 219 ILE A N 1
ATOM 1712 C CA . ILE A 1 219 ? -10.296 -4.741 -7.441 1.00 91.81 219 ILE A CA 1
ATOM 1713 C C . ILE A 1 219 ? -10.710 -4.019 -6.168 1.00 91.81 219 ILE A C 1
ATOM 1715 O O . ILE A 1 219 ? -9.870 -3.695 -5.318 1.00 91.81 219 ILE A O 1
ATOM 1719 N N . SER A 1 220 ? -12.004 -3.757 -6.042 1.00 88.00 220 SER A N 1
ATOM 1720 C CA . SER A 1 220 ? -12.570 -3.011 -4.926 1.00 88.00 220 SER A CA 1
ATOM 1721 C C . SER A 1 220 ? -13.806 -3.692 -4.353 1.00 88.00 220 SER A C 1
ATOM 1723 O O . SER A 1 220 ? -14.555 -4.341 -5.073 1.00 88.00 220 SER A O 1
ATOM 1725 N N . TRP A 1 221 ? -14.020 -3.540 -3.048 1.00 85.94 221 TRP A N 1
ATOM 1726 C CA . TRP A 1 221 ? -15.245 -3.958 -2.369 1.00 85.94 221 TRP A CA 1
ATOM 1727 C C . TRP A 1 221 ? -15.835 -2.744 -1.669 1.00 85.94 221 TRP A C 1
ATOM 1729 O O . TRP A 1 221 ? -15.174 -2.119 -0.835 1.00 85.94 221 TRP A O 1
ATOM 1739 N N . GLN A 1 222 ? -17.077 -2.394 -2.019 1.00 78.75 222 GLN A N 1
ATOM 1740 C CA . GLN A 1 222 ? -17.781 -1.244 -1.440 1.00 78.75 222 GLN A CA 1
ATOM 1741 C C . GLN A 1 222 ? -16.920 0.026 -1.506 1.00 78.75 222 GLN A C 1
ATOM 1743 O O . GLN A 1 222 ? -16.755 0.742 -0.520 1.00 78.75 222 GLN A O 1
ATOM 1748 N N . MET A 1 223 ? -16.327 0.278 -2.675 1.00 74.69 223 MET A N 1
ATOM 1749 C CA . MET A 1 223 ? -15.438 1.416 -2.950 1.00 74.69 223 MET A CA 1
ATOM 1750 C C . MET A 1 223 ? -14.086 1.400 -2.225 1.00 74.69 223 MET A C 1
ATOM 1752 O O . MET A 1 223 ? -13.268 2.296 -2.434 1.00 74.69 223 MET A O 1
ATOM 1756 N N . ASN A 1 224 ? -13.801 0.380 -1.418 1.00 79.31 224 ASN A N 1
ATOM 1757 C CA . ASN A 1 224 ? -12.495 0.212 -0.799 1.00 79.31 224 ASN A CA 1
ATOM 1758 C C . ASN A 1 224 ? -11.597 -0.601 -1.724 1.00 79.31 224 ASN A C 1
ATOM 1760 O O . ASN A 1 224 ? -11.943 -1.713 -2.121 1.00 79.31 224 ASN A O 1
ATOM 1764 N N . LEU A 1 225 ? -10.435 -0.044 -2.060 1.00 85.19 225 LEU A N 1
ATOM 1765 C CA . LEU A 1 225 ? -9.405 -0.752 -2.810 1.00 85.19 225 LEU A CA 1
ATOM 1766 C C . LEU A 1 225 ? -8.948 -1.978 -2.017 1.00 85.19 225 LEU A C 1
ATOM 1768 O O . LEU A 1 225 ? -8.384 -1.835 -0.935 1.00 85.19 225 LEU A O 1
ATOM 1772 N N . ILE A 1 226 ? -9.143 -3.164 -2.586 1.00 88.44 226 ILE A N 1
ATOM 1773 C CA . ILE A 1 226 ? -8.589 -4.407 -2.044 1.00 88.44 226 ILE A CA 1
ATOM 1774 C C . ILE A 1 226 ? -7.212 -4.640 -2.651 1.00 88.44 226 ILE A C 1
ATOM 1776 O O . ILE A 1 226 ? -6.246 -4.933 -1.949 1.00 88.44 226 ILE A O 1
ATOM 1780 N N . LYS A 1 227 ? -7.124 -4.518 -3.979 1.00 91.00 227 LYS A N 1
ATOM 1781 C CA . LYS A 1 227 ? -5.934 -4.883 -4.738 1.00 91.00 227 LYS A CA 1
ATOM 1782 C C . LYS A 1 227 ? -5.831 -4.049 -5.999 1.00 91.00 227 LYS A C 1
ATOM 1784 O O . LYS A 1 227 ? -6.824 -3.724 -6.642 1.00 91.00 227 LYS A O 1
ATOM 1789 N N . SER A 1 228 ? -4.603 -3.718 -6.359 1.00 93.06 228 SER A N 1
ATOM 1790 C CA . SER A 1 228 ? -4.277 -3.152 -7.66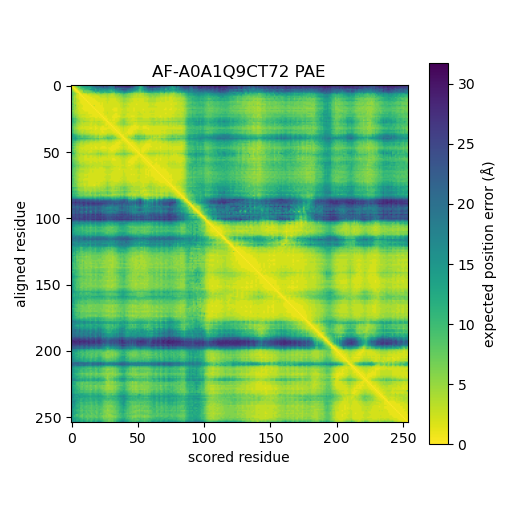2 1.00 93.06 228 SER A CA 1
ATOM 1791 C C . SER A 1 228 ? -3.031 -3.823 -8.203 1.00 93.06 228 SER A C 1
ATOM 1793 O O . SER A 1 228 ? -2.197 -4.300 -7.431 1.00 93.06 228 SER A O 1
ATOM 1795 N N . PHE A 1 229 ? -2.904 -3.864 -9.522 1.00 93.75 229 PHE A N 1
ATOM 1796 C CA . PHE A 1 229 ? -1.722 -4.411 -10.169 1.00 93.75 229 PHE A CA 1
ATOM 1797 C C . PHE A 1 229 ? -1.459 -3.739 -11.515 1.00 93.75 229 PHE A C 1
ATOM 1799 O O . PHE A 1 229 ? -2.352 -3.176 -12.146 1.00 93.75 229 PHE A O 1
ATOM 1806 N N . SER A 1 230 ? -0.205 -3.823 -11.958 1.00 94.12 230 SER A N 1
ATOM 1807 C CA . SER A 1 230 ? 0.211 -3.517 -13.323 1.00 94.12 230 SER A CA 1
ATOM 1808 C C . SER A 1 230 ? 1.264 -4.538 -13.733 1.00 94.12 230 SER A C 1
ATOM 1810 O O . SER A 1 230 ? 2.314 -4.645 -13.097 1.00 94.12 230 SER A O 1
ATOM 1812 N N . ARG A 1 231 ? 0.965 -5.343 -14.753 1.00 90.62 231 ARG A N 1
ATOM 1813 C CA . ARG A 1 231 ? 1.777 -6.490 -15.171 1.00 90.62 231 ARG A CA 1
ATOM 1814 C C . ARG A 1 231 ? 1.956 -6.500 -16.679 1.00 90.62 231 ARG A C 1
ATOM 1816 O O . ARG A 1 231 ? 1.038 -6.189 -17.429 1.00 90.62 231 ARG A O 1
ATOM 1823 N N . LYS A 1 232 ? 3.150 -6.882 -17.131 1.00 91.19 232 LYS A N 1
ATOM 1824 C CA . LYS A 1 232 ? 3.380 -7.178 -18.549 1.00 91.19 232 LYS A CA 1
ATOM 1825 C C . LYS A 1 232 ? 2.645 -8.459 -18.926 1.00 91.19 232 LYS A C 1
ATOM 1827 O O . LYS A 1 232 ? 2.718 -9.440 -18.190 1.00 91.19 232 LYS A O 1
ATOM 1832 N N . GLN A 1 233 ? 1.992 -8.442 -20.078 1.00 91.31 233 GLN A N 1
ATOM 1833 C CA . GLN A 1 233 ? 1.373 -9.624 -20.659 1.00 91.31 233 GLN A CA 1
ATOM 1834 C C . GLN A 1 233 ? 2.459 -10.600 -21.113 1.00 91.31 233 GLN A C 1
ATOM 1836 O O . GLN A 1 233 ? 3.480 -10.193 -21.672 1.00 91.31 233 GLN A O 1
ATOM 1841 N N . SER A 1 234 ? 2.250 -11.888 -20.839 1.00 88.88 234 SER A N 1
ATOM 1842 C CA . SER A 1 234 ? 3.150 -12.961 -21.275 1.00 88.88 234 SER A CA 1
ATOM 1843 C C . SER A 1 234 ? 3.055 -13.216 -22.778 1.00 88.88 234 SER A C 1
ATOM 1845 O O . SER A 1 234 ? 4.042 -13.611 -23.394 1.00 88.88 234 SER A O 1
ATOM 1847 N N . VAL A 1 235 ? 1.881 -12.972 -23.361 1.00 88.75 235 VAL A N 1
ATOM 1848 C CA . VAL A 1 235 ? 1.604 -13.111 -24.790 1.00 88.75 235 VAL A CA 1
ATOM 1849 C C . VAL A 1 235 ? 1.615 -11.730 -25.440 1.00 88.75 235 VAL A C 1
ATOM 1851 O O . VAL A 1 235 ? 1.147 -10.749 -24.861 1.00 88.75 235 VAL A O 1
ATOM 1854 N N . VAL A 1 236 ? 2.183 -11.648 -26.642 1.00 90.62 236 VAL A N 1
ATOM 1855 C CA . VAL A 1 236 ? 2.158 -10.428 -27.449 1.00 90.62 236 VAL A CA 1
ATOM 1856 C C . VAL A 1 236 ? 0.783 -10.300 -28.093 1.00 90.62 236 VAL A C 1
ATOM 1858 O O . VAL A 1 236 ? 0.454 -11.077 -28.983 1.00 90.62 236 VAL A O 1
ATOM 1861 N N . ALA A 1 237 ? 0.008 -9.311 -27.656 1.00 90.88 237 ALA A N 1
ATOM 1862 C CA . ALA A 1 237 ? -1.272 -8.990 -28.266 1.00 90.88 237 ALA A CA 1
ATOM 1863 C C . ALA A 1 237 ? -1.082 -8.395 -29.672 1.00 90.88 237 ALA A C 1
ATOM 1865 O O . ALA A 1 237 ? -0.322 -7.439 -29.865 1.00 90.88 237 ALA A O 1
ATOM 1866 N N . LEU A 1 238 ? -1.811 -8.935 -30.645 1.00 92.06 238 LEU A N 1
ATOM 1867 C CA . LEU A 1 238 ? -1.800 -8.498 -32.042 1.00 92.06 238 LEU A CA 1
ATOM 1868 C C . LEU A 1 238 ? -2.685 -7.266 -32.273 1.00 92.06 238 LEU A C 1
ATOM 1870 O O . LEU A 1 238 ? -2.563 -6.595 -33.296 1.00 92.06 238 LEU A O 1
ATOM 1874 N N . SER A 1 239 ? -3.567 -6.951 -31.324 1.00 93.38 239 SER A N 1
ATOM 1875 C CA . SER A 1 239 ? -4.445 -5.782 -31.358 1.00 93.38 239 SER A CA 1
ATOM 1876 C C . SER A 1 239 ? -4.675 -5.209 -29.960 1.00 93.38 239 SER A C 1
ATOM 1878 O O . SER A 1 239 ? -4.491 -5.902 -28.957 1.00 93.38 239 SER A O 1
ATOM 1880 N N . SER A 1 240 ? -5.135 -3.956 -29.881 1.00 93.38 240 SER A N 1
ATOM 1881 C CA . SER A 1 240 ? -5.546 -3.360 -28.605 1.00 93.38 240 SER A CA 1
ATOM 1882 C C . SER A 1 240 ? -6.695 -4.133 -27.951 1.00 93.38 240 SER A C 1
ATOM 1884 O O . SER A 1 240 ? -6.663 -4.350 -26.746 1.00 93.38 240 SER A O 1
ATOM 1886 N N . ALA A 1 241 ? -7.651 -4.633 -28.741 1.00 94.19 241 ALA A N 1
ATOM 1887 C CA . ALA A 1 241 ? -8.770 -5.434 -28.243 1.00 94.19 241 ALA A CA 1
ATOM 1888 C C . ALA A 1 241 ? -8.304 -6.749 -27.592 1.00 94.19 241 ALA A C 1
ATOM 1890 O O . ALA A 1 241 ? -8.810 -7.145 -26.545 1.00 94.19 241 ALA A O 1
ATOM 1891 N N . GLU A 1 242 ? -7.305 -7.416 -28.175 1.00 94.19 242 GLU A N 1
ATOM 1892 C CA . GLU A 1 242 ? -6.709 -8.624 -27.590 1.00 94.19 242 GLU A CA 1
ATOM 1893 C C . GLU A 1 242 ? -5.939 -8.316 -26.296 1.00 94.19 242 GLU A C 1
ATOM 1895 O O . GLU A 1 242 ? -6.003 -9.084 -25.328 1.00 94.19 242 GLU A O 1
ATOM 1900 N N . ALA A 1 243 ? -5.249 -7.171 -26.248 1.00 94.50 243 ALA A N 1
ATOM 1901 C CA . ALA A 1 243 ? -4.575 -6.710 -25.041 1.00 94.50 243 ALA A CA 1
ATOM 1902 C C . ALA A 1 243 ? -5.589 -6.420 -23.919 1.00 94.50 243 ALA A C 1
ATOM 1904 O O . ALA A 1 243 ? -5.376 -6.843 -22.782 1.00 94.50 243 ALA A O 1
ATOM 1905 N N . GLU A 1 244 ? -6.702 -5.752 -24.227 1.00 94.56 244 GLU A N 1
ATOM 1906 C CA . GLU A 1 244 ? -7.784 -5.481 -23.272 1.00 94.56 244 GLU A CA 1
ATOM 1907 C C . GLU A 1 244 ? -8.449 -6.770 -22.779 1.00 94.56 244 GLU A C 1
ATOM 1909 O O . GLU A 1 244 ? -8.607 -6.955 -21.571 1.00 94.56 244 GLU A O 1
ATOM 1914 N N . LEU A 1 245 ? -8.747 -7.713 -23.678 1.00 94.25 245 LEU A N 1
ATOM 1915 C CA . LEU A 1 245 ? -9.302 -9.015 -23.303 1.00 94.25 245 LEU A CA 1
ATOM 1916 C C . LEU A 1 245 ? -8.358 -9.779 -22.363 1.00 94.25 245 LEU A C 1
ATOM 1918 O O . LEU A 1 245 ? -8.793 -10.353 -21.365 1.00 94.25 245 LEU A O 1
ATOM 1922 N N . SER A 1 246 ? -7.054 -9.738 -22.637 1.00 93.31 246 SER A N 1
ATOM 1923 C CA . SER A 1 246 ? -6.040 -10.338 -21.766 1.00 93.31 246 SER A CA 1
ATOM 1924 C C . SER A 1 246 ? -5.991 -9.669 -20.388 1.00 93.31 246 SER A C 1
ATOM 1926 O O . SER A 1 246 ? -5.841 -10.357 -19.378 1.00 93.31 246 SER A O 1
ATOM 1928 N N . ALA A 1 247 ? -6.158 -8.342 -20.316 1.00 94.19 247 ALA A N 1
ATOM 1929 C CA . ALA A 1 247 ? -6.242 -7.619 -19.045 1.00 94.19 247 ALA A CA 1
ATOM 1930 C C . ALA A 1 247 ? -7.495 -7.982 -18.243 1.00 94.19 247 ALA A C 1
ATOM 1932 O O . ALA A 1 247 ? -7.406 -8.154 -17.026 1.00 94.19 247 ALA A O 1
ATOM 1933 N N . LEU A 1 248 ? -8.635 -8.147 -18.914 1.00 94.88 248 LEU A N 1
ATOM 1934 C CA . LEU A 1 248 ? -9.874 -8.600 -18.289 1.00 94.88 248 LEU A CA 1
ATOM 1935 C C . LEU A 1 248 ? -9.700 -9.997 -17.691 1.00 94.88 248 LEU A C 1
ATOM 1937 O O . LEU A 1 248 ? -9.999 -10.204 -16.516 1.00 94.88 248 LEU A O 1
ATOM 1941 N N . VAL A 1 249 ? -9.141 -10.935 -18.460 1.00 94.00 249 VAL A N 1
ATOM 1942 C CA . VAL A 1 249 ? -8.869 -12.300 -17.989 1.00 94.00 249 VAL A CA 1
ATOM 1943 C C . VAL A 1 249 ? -7.923 -12.296 -16.787 1.00 94.00 249 VAL A C 1
ATOM 1945 O O . VAL A 1 249 ? -8.177 -13.002 -15.817 1.00 94.00 249 VAL A O 1
ATOM 1948 N N . GLU A 1 250 ? -6.849 -11.505 -16.819 1.00 92.31 250 GLU A N 1
ATOM 1949 C CA . GLU A 1 250 ? -5.922 -11.399 -15.685 1.00 92.31 250 GLU A CA 1
ATOM 1950 C C . GLU A 1 250 ? -6.593 -10.793 -14.447 1.00 92.31 250 GLU A C 1
ATOM 1952 O O . GLU A 1 250 ? -6.333 -11.237 -13.337 1.00 92.31 250 GLU A O 1
ATOM 1957 N N . THR A 1 251 ? -7.495 -9.828 -14.627 1.00 93.50 251 THR A N 1
ATOM 1958 C CA . THR A 1 251 ? -8.214 -9.197 -13.510 1.00 93.50 251 THR A CA 1
ATOM 1959 C C . THR A 1 251 ? -9.198 -10.156 -12.847 1.00 93.50 251 THR A C 1
ATOM 1961 O O . THR A 1 251 ? -9.309 -10.154 -11.629 1.00 93.50 251 THR A O 1
ATOM 1964 N N . VAL A 1 252 ? -9.879 -11.000 -13.626 1.00 91.81 252 VAL A N 1
ATOM 1965 C CA . VAL A 1 252 ? -10.832 -11.998 -13.107 1.00 91.81 252 VAL A CA 1
ATOM 1966 C C . VAL A 1 252 ? -10.130 -13.170 -12.405 1.00 91.81 252 VAL A C 1
ATOM 1968 O O . VAL A 1 252 ? -10.738 -13.837 -11.573 1.00 91.81 252 VAL A O 1
ATOM 1971 N N . LYS A 1 253 ? -8.857 -13.439 -12.720 1.00 91.62 253 LYS A N 1
ATOM 1972 C CA . LYS A 1 253 ? -8.064 -14.490 -12.056 1.00 91.62 253 LYS A CA 1
ATOM 1973 C C . LYS A 1 253 ? -7.629 -14.142 -10.627 1.00 91.62 253 LYS A C 1
ATOM 1975 O O . LYS A 1 253 ? -7.235 -15.052 -9.900 1.00 91.62 253 LYS A O 1
ATOM 1980 N N . GLU A 1 254 ? -7.586 -12.857 -10.286 1.00 88.50 254 GLU A N 1
ATOM 1981 C CA . GLU A 1 254 ? -6.980 -12.319 -9.055 1.00 88.50 254 GLU A CA 1
ATOM 1982 C C . GLU A 1 254 ? -7.891 -12.333 -7.831 1.00 88.50 254 GLU A C 1
ATOM 1984 O O . GLU A 1 254 ? -7.293 -12.303 -6.724 1.00 88.50 254 GLU A O 1
#

Foldseek 3Di:
DPPDPCVQVVVLVVVLVLCVVVVWDADPDNQKTWDWDADPNDTKIWIWGDDRPDIDIDIPDPVVSVVVVVSVVVVDVDDDPDDDDLDLDDPLCVVPVAAADADDDPLVVLLVVCPPVWDFDDPVVLVNLLVSLVVLVVVCFQPQSSQVLSQVLVVCNVTDTPSSVVSSSSNSNNVSNCSVPDDFPPPPPDPPPVPDPDWDWDKDKAWDQDVQIKIWIFIDIPRHTPGIHIGTDPDRDPDRVSRRVSNVVVRVVD

pLDDT: mean 85.07, std 12.32, range [43.66, 96.88]

Organism: Symbiodinium microadriaticum (NCBI:txid2951)

Sequence (254 aa):
MNGLRVGPLAWFRELGETLRKLGFQVTADSTVYRKVIREKGVDAIVLVLAYVDDILVFSTVASVAEKVFADLSKAFKMKRTGTLERKAKSACADEYQIPKAAKLPKLERLWTSLEGKAVAMTHEAYQRYRRVLGKLSWMALTRPDLQFAVGFLARSQSNPDSRSEDCMRAVLRWVLSLGDRVQKIPAVWVDYVAASSLPTIDCFCDASWNLPSVSGGIISWQMNLIKSFSRKQSVVALSSAEAELSALVETVKE

Nearest PDB structures (foldseek):
  8e22-assembly1_X  TM=8.217E-01  e=5.776E-01  Homo sapiens
  6slc-assembly1_BBB  TM=4.647E-01  e=2.280E+00  Streptomyces sp. Ag82_O1-9
  2it9-assembly1_A  TM=3.930E-01  e=2.043E+00  Prochlorococcus marinus str. NATL2A
  6suj-assembly1_DDD  TM=4.700E-01  e=3.000E+00  Streptomyces sp. Ag82_O1-9
  4r4s-assembly1_A  TM=2.613E-01  e=3.000E+00  Escherichia coli

Secondary structure (DSSP, 8-state):
-TTSTTHHHHHHHHHHHHHHHTT-EE-SSTTEEEEEEEETTEEEEEEEEEETTEEEEEESSHHHHHHHHHHHHHHS-----------S--HHHHTTT-----SPP-HHHHHHHTTT---BPPHHHHHHHHHHHHHHHHHHTT-HHHHHHHHHHGGGSSS-BHHHHHHHHHHHHHHHHTTT----SS-TT-------SS--EEEEEEEE-SSS-EEEEEEEETTEEEEEEEEE-SS--SSHHHHHHHHHHHHHH-

InterPro domains:
  IPR013103 Reverse transcriptase, RNA-dependent DNA polymerase [PF07727] (2-84)